Protein AF-A0A840VGY9-F1 (afdb_monomer_lite)

Secondary structure (DSSP, 8-state):
---S-PEEPSS-TT-EE-SS-EE--HHHHHHHHHHHHHHHHH-SS-STTS---EEESS-BGGGTEEEEHHHHHHHHHHSPPPHHHHHHHHHHHH-EEETTEEE------HHHH-TTHHHHHHS-TT---HHHHHHHHS-GGGTT-HHHHSTT--SS-SS--HHHHHHHT--TTS---S-SEEEEEETTEEEEEEEEES-GGGGTEEEEEEEESSSS--EEE--EEEEEEE-SSEEEEEEEEE--SS--EEEEEEEEPP-

pLDDT: mean 92.86, std 7.39, range [48.03, 98.5]

Structure (mmCIF, N/CA/C/O backbone):
data_AF-A0A840VGY9-F1
#
_entry.id   AF-A0A840VGY9-F1
#
loop_
_atom_site.group_PDB
_atom_site.id
_atom_site.type_symbol
_atom_site.label_atom_id
_atom_site.label_alt_id
_atom_site.label_comp_id
_atom_site.label_asym_id
_atom_site.label_entity_id
_atom_site.label_seq_id
_atom_site.pdbx_PDB_ins_code
_atom_site.Cartn_x
_atom_site.Cartn_y
_atom_site.Cartn_z
_atom_site.occupancy
_atom_site.B_iso_or_equiv
_atom_site.auth_seq_id
_atom_site.auth_comp_id
_atom_site.auth_asym_id
_atom_site.auth_atom_id
_atom_site.pdbx_PDB_model_num
ATOM 1 N N . MET A 1 1 ? 12.702 16.301 -4.619 1.00 57.38 1 MET A N 1
ATOM 2 C CA . MET A 1 1 ? 11.451 16.711 -5.293 1.00 57.38 1 MET A CA 1
ATOM 3 C C . MET A 1 1 ? 10.955 17.975 -4.634 1.00 57.38 1 MET A C 1
ATOM 5 O O . MET A 1 1 ? 11.256 18.174 -3.461 1.00 57.38 1 MET A O 1
ATOM 9 N N . SER A 1 2 ? 10.328 18.850 -5.414 1.00 48.03 2 SER A N 1
ATOM 10 C CA . SER A 1 2 ? 10.518 20.289 -5.271 1.00 48.03 2 SER A CA 1
ATOM 11 C C . SER A 1 2 ? 10.226 20.849 -3.877 1.00 48.03 2 SER A C 1
ATOM 13 O O . SER A 1 2 ? 9.107 20.795 -3.368 1.00 48.03 2 SER A O 1
ATOM 15 N N . SER A 1 3 ? 11.253 21.452 -3.282 1.00 48.53 3 SER A N 1
ATOM 16 C CA . SER A 1 3 ? 11.124 22.226 -2.052 1.00 48.53 3 SER A CA 1
ATOM 17 C C . SER A 1 3 ? 10.726 23.666 -2.397 1.00 48.53 3 SER A C 1
ATOM 19 O O . SER A 1 3 ? 11.556 24.464 -2.806 1.00 48.53 3 SER A O 1
ATOM 21 N N . GLY A 1 4 ? 9.434 23.996 -2.289 1.00 52.12 4 GLY A N 1
ATOM 22 C CA . GLY A 1 4 ? 8.884 25.363 -2.178 1.00 52.12 4 GLY A CA 1
ATOM 23 C C . GLY A 1 4 ? 9.180 26.403 -3.278 1.00 52.12 4 GLY A C 1
ATOM 24 O O . GLY A 1 4 ? 8.634 27.499 -3.206 1.00 52.12 4 GLY A O 1
ATOM 25 N N . ASN A 1 5 ? 10.013 26.101 -4.276 1.00 63.09 5 ASN A N 1
ATOM 26 C CA . ASN A 1 5 ? 10.518 27.051 -5.271 1.00 63.09 5 ASN A CA 1
ATOM 27 C C . ASN A 1 5 ? 10.623 26.405 -6.670 1.00 63.09 5 ASN A C 1
ATOM 29 O O . ASN A 1 5 ? 11.565 26.655 -7.424 1.00 63.09 5 ASN A O 1
ATOM 33 N N . ALA A 1 6 ? 9.664 25.533 -6.995 1.00 76.25 6 ALA A N 1
ATOM 34 C CA . ALA A 1 6 ? 9.577 24.853 -8.283 1.00 76.25 6 ALA A CA 1
ATOM 35 C C . ALA A 1 6 ? 9.346 25.851 -9.424 1.00 76.25 6 ALA A C 1
ATOM 37 O O . ALA A 1 6 ? 8.470 26.715 -9.362 1.00 76.25 6 ALA A O 1
ATOM 38 N N . THR A 1 7 ? 10.093 25.685 -10.508 1.00 84.62 7 THR A N 1
ATOM 39 C CA . THR A 1 7 ? 9.833 26.351 -11.785 1.00 84.62 7 THR A CA 1
ATOM 40 C C . THR A 1 7 ? 8.993 25.436 -12.667 1.00 84.62 7 THR A C 1
ATOM 42 O O . THR A 1 7 ? 9.361 24.289 -12.910 1.00 84.62 7 THR A O 1
ATOM 45 N N . HIS A 1 8 ? 7.853 25.937 -13.139 1.00 85.94 8 HIS A N 1
ATOM 46 C CA . HIS A 1 8 ? 6.985 25.206 -14.060 1.00 85.94 8 HIS A CA 1
ATOM 47 C C . HIS A 1 8 ? 7.430 25.418 -15.505 1.00 85.94 8 HIS A C 1
ATOM 49 O O . HIS A 1 8 ? 7.814 26.523 -15.903 1.00 85.94 8 HIS A O 1
ATOM 55 N N . ASN A 1 9 ? 7.363 24.361 -16.311 1.00 84.00 9 ASN A N 1
ATOM 56 C CA . ASN A 1 9 ? 7.741 24.447 -17.715 1.00 84.00 9 ASN A CA 1
ATOM 57 C C . ASN A 1 9 ? 6.686 25.229 -18.527 1.00 84.00 9 ASN A C 1
ATOM 59 O O . ASN A 1 9 ? 5.493 24.967 -18.430 1.00 84.00 9 ASN A O 1
ATOM 63 N N . SER A 1 10 ? 7.108 26.170 -19.375 1.00 84.00 10 SER A N 1
ATOM 64 C CA . SER A 1 10 ? 6.188 27.058 -20.106 1.00 84.00 10 SER A CA 1
ATOM 65 C C . SER A 1 10 ? 5.335 26.371 -21.180 1.00 84.00 10 SER A C 1
ATOM 67 O O . SER A 1 10 ? 4.269 26.883 -21.514 1.00 84.00 10 SER A O 1
ATOM 69 N N . ILE A 1 11 ? 5.783 25.235 -21.724 1.00 84.69 11 ILE A N 1
ATOM 70 C CA . ILE A 1 11 ? 5.049 24.442 -22.728 1.00 84.69 11 ILE A CA 1
ATOM 71 C C . ILE A 1 11 ? 4.394 23.191 -22.132 1.00 84.69 11 ILE A C 1
ATOM 73 O O . ILE A 1 11 ? 3.556 22.574 -22.783 1.00 84.69 11 ILE A O 1
ATOM 77 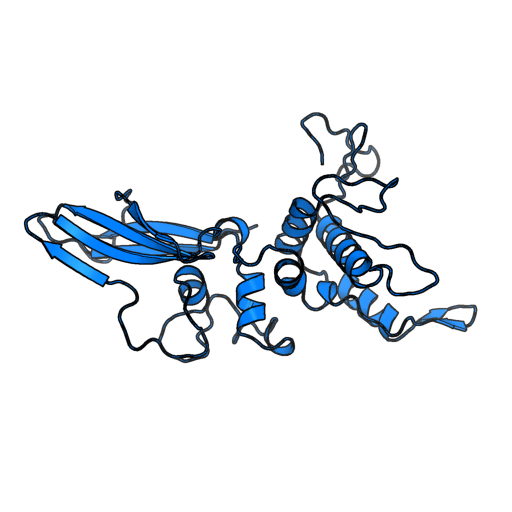N N . SER A 1 12 ? 4.757 22.827 -20.900 1.00 82.69 12 SER A N 1
ATOM 78 C CA . SER A 1 12 ? 4.151 21.734 -20.138 1.00 82.69 12 SER A CA 1
ATOM 79 C C . SER A 1 12 ? 4.049 22.114 -18.656 1.00 82.69 12 SER A C 1
ATOM 81 O O . SER A 1 12 ? 4.827 21.600 -17.850 1.00 82.69 12 SER A O 1
ATOM 83 N N . PRO A 1 13 ? 3.115 23.012 -18.285 1.00 86.50 13 PRO A N 1
ATOM 84 C CA . PRO A 1 13 ? 3.045 23.599 -16.942 1.00 86.50 13 PRO A CA 1
ATOM 85 C C . PRO A 1 13 ? 2.844 22.587 -15.811 1.00 86.50 13 PRO A C 1
ATOM 87 O O . PRO A 1 13 ? 3.202 22.870 -14.675 1.00 86.50 13 PRO A O 1
ATOM 90 N N . GLU A 1 14 ? 2.327 21.401 -16.125 1.00 86.62 14 GLU A N 1
ATOM 91 C CA . GLU A 1 14 ? 2.154 20.298 -15.173 1.00 86.62 14 GLU A CA 1
ATOM 92 C C . GLU A 1 14 ? 3.483 19.650 -14.743 1.00 86.62 14 GLU A C 1
ATOM 94 O O . GLU A 1 14 ? 3.526 18.951 -13.737 1.00 86.62 14 GLU A O 1
ATOM 99 N N . ASN A 1 15 ? 4.575 19.890 -15.479 1.00 89.38 15 ASN A N 1
ATOM 100 C CA . ASN A 1 15 ? 5.920 19.482 -15.079 1.00 89.38 15 ASN A CA 1
ATOM 101 C C . ASN A 1 15 ? 6.595 20.612 -14.300 1.00 89.38 15 ASN A C 1
ATOM 103 O O . ASN A 1 15 ? 6.516 21.784 -14.696 1.00 89.38 15 ASN A O 1
ATOM 107 N N . SER A 1 16 ? 7.347 20.254 -13.264 1.00 89.00 16 SER A N 1
ATOM 108 C CA . SER A 1 16 ? 8.119 21.207 -12.473 1.00 89.00 16 SER A CA 1
ATOM 109 C C . SER A 1 16 ? 9.567 20.756 -12.283 1.00 89.00 16 SER A C 1
ATOM 111 O O . SER A 1 16 ? 9.913 19.583 -12.417 1.00 89.00 16 SER A O 1
ATOM 113 N N . SER A 1 17 ? 10.451 21.713 -12.024 1.00 89.81 17 SER A N 1
ATOM 114 C CA . SER A 1 17 ? 11.856 21.456 -11.705 1.00 89.81 17 SER A CA 1
ATOM 115 C C . SER A 1 17 ? 12.432 22.535 -10.803 1.00 89.81 17 SER A C 1
ATOM 117 O O . SER A 1 17 ? 11.997 23.687 -10.851 1.00 89.81 17 SER A O 1
ATOM 119 N N . ASP A 1 18 ? 13.455 22.191 -10.039 1.00 87.25 18 ASP A N 1
ATOM 120 C CA . ASP A 1 18 ? 14.342 23.134 -9.356 1.00 87.25 18 ASP A CA 1
ATOM 121 C C . ASP A 1 18 ? 15.806 22.879 -9.769 1.00 87.25 18 ASP A C 1
ATOM 123 O O . ASP A 1 18 ? 16.064 22.358 -10.855 1.00 87.25 18 ASP A O 1
ATOM 127 N N . SER A 1 19 ? 16.780 23.338 -8.977 1.00 87.00 19 SER A N 1
ATOM 128 C CA . SER A 1 19 ? 18.203 23.309 -9.352 1.00 87.00 19 SER A CA 1
ATOM 129 C C . SER A 1 19 ? 18.788 21.908 -9.526 1.00 87.00 19 SER A C 1
ATOM 131 O O . SER A 1 19 ? 19.812 21.761 -10.194 1.00 87.00 19 SER A O 1
ATOM 133 N N . ASP A 1 20 ? 18.180 20.905 -8.905 1.00 83.75 20 ASP A N 1
ATOM 134 C CA . ASP A 1 20 ? 18.710 19.547 -8.805 1.00 83.75 20 ASP A CA 1
ATOM 135 C C . ASP A 1 20 ? 17.622 18.461 -8.848 1.00 83.75 20 ASP A C 1
ATOM 137 O O . ASP A 1 20 ? 17.942 17.273 -8.778 1.00 83.75 20 ASP A O 1
ATOM 141 N N . SER A 1 21 ? 16.348 18.823 -9.028 1.00 84.75 21 SER A N 1
ATOM 142 C CA . SER A 1 21 ? 15.258 17.862 -9.178 1.00 84.75 21 SER A CA 1
ATOM 143 C C . SER A 1 21 ? 14.256 18.226 -10.275 1.00 84.75 21 SER A C 1
ATOM 145 O O . SER A 1 21 ? 14.108 19.376 -10.692 1.00 84.75 21 SER A O 1
ATOM 147 N N . TRP A 1 22 ? 13.565 17.198 -10.764 1.00 87.00 22 TRP A N 1
ATOM 148 C CA . TRP A 1 22 ? 12.491 17.297 -11.746 1.00 87.00 22 TRP A CA 1
ATOM 149 C C . TRP A 1 22 ? 11.313 16.432 -11.301 1.00 87.00 22 TRP A C 1
ATOM 151 O O . TRP A 1 22 ? 11.508 15.340 -10.762 1.00 87.00 22 TRP A O 1
ATOM 161 N N . GLU A 1 23 ? 10.102 16.918 -11.542 1.00 90.75 23 GLU A N 1
ATOM 162 C CA . GLU A 1 23 ? 8.846 16.255 -11.226 1.00 90.75 23 GLU A CA 1
ATOM 163 C C . GLU A 1 23 ? 7.927 16.260 -12.467 1.00 90.75 23 GLU A C 1
ATOM 165 O O . GLU A 1 23 ? 7.658 17.325 -13.037 1.00 90.75 23 GLU A O 1
ATOM 170 N N . PRO A 1 24 ? 7.450 15.081 -12.910 1.00 92.25 24 PRO A N 1
ATOM 171 C CA . PRO A 1 24 ? 6.506 14.960 -14.007 1.00 92.25 24 PRO A CA 1
ATOM 172 C C . PRO A 1 24 ? 5.101 15.428 -13.621 1.00 92.25 24 PRO A C 1
ATOM 174 O O . PRO A 1 24 ? 4.711 15.429 -12.450 1.00 92.25 24 PRO A O 1
ATOM 177 N N . ALA A 1 25 ? 4.300 15.680 -14.653 1.00 90.75 25 ALA A N 1
ATOM 178 C CA . ALA A 1 25 ? 2.855 15.795 -14.581 1.00 90.75 25 ALA A CA 1
ATOM 179 C C . ALA A 1 25 ? 2.232 14.581 -13.880 1.00 90.75 25 ALA A C 1
ATOM 181 O O . ALA A 1 25 ? 2.722 13.455 -13.997 1.00 90.75 25 ALA A O 1
ATOM 182 N N . GLY A 1 26 ? 1.099 14.800 -13.204 1.00 88.75 26 GLY A N 1
ATOM 183 C CA . GLY A 1 26 ? 0.408 13.762 -12.430 1.00 88.75 26 GLY A CA 1
ATOM 184 C C . GLY A 1 26 ? 0.214 12.450 -13.196 1.00 88.75 26 GLY A C 1
ATOM 185 O O . GLY A 1 26 ? 0.588 11.387 -12.714 1.00 88.75 26 GLY A O 1
ATOM 186 N N . GLN A 1 27 ? -0.269 12.530 -14.437 1.00 86.31 27 GLN A N 1
ATOM 187 C CA . GLN A 1 27 ? -0.522 11.365 -15.297 1.00 86.31 27 GLN A CA 1
ATOM 188 C C . GLN A 1 27 ? 0.719 10.497 -15.590 1.00 86.31 27 GLN A C 1
ATOM 190 O O . GLN A 1 27 ? 0.576 9.319 -15.908 1.00 86.31 27 GLN A O 1
ATOM 195 N N . ASP A 1 28 ? 1.925 11.061 -15.481 1.00 93.44 28 ASP A N 1
ATOM 196 C CA . ASP A 1 28 ? 3.185 10.390 -15.811 1.00 93.44 28 ASP A CA 1
ATOM 197 C C . ASP A 1 28 ? 3.915 9.867 -14.559 1.00 93.44 28 ASP A C 1
ATOM 199 O O . ASP A 1 28 ? 4.798 9.013 -14.671 1.00 93.44 28 ASP A O 1
ATOM 203 N N . LYS A 1 29 ? 3.525 10.315 -13.355 1.00 95.81 29 LYS A N 1
ATOM 204 C CA . LYS A 1 29 ? 4.149 9.936 -12.073 1.00 95.81 29 LYS A CA 1
ATOM 205 C C . LYS A 1 29 ? 4.177 8.424 -11.852 1.00 95.81 29 LYS A C 1
ATOM 207 O O . LYS A 1 29 ? 5.238 7.860 -11.587 1.00 95.81 29 LYS A O 1
ATOM 212 N N . GLY A 1 30 ? 3.034 7.756 -12.019 1.00 96.88 30 GLY A N 1
ATOM 213 C CA . GLY A 1 30 ? 2.939 6.299 -11.871 1.00 96.88 30 GLY A CA 1
ATOM 214 C C . GLY A 1 30 ? 3.794 5.544 -12.893 1.00 96.88 30 GLY A C 1
ATOM 215 O O . GLY A 1 30 ? 4.483 4.586 -12.544 1.00 96.88 30 GLY A O 1
ATOM 216 N N . ILE A 1 31 ? 3.816 6.024 -14.142 1.00 97.25 31 ILE A N 1
ATOM 217 C CA . ILE A 1 31 ? 4.594 5.422 -15.233 1.00 97.25 31 ILE A CA 1
ATOM 218 C C . ILE A 1 31 ? 6.096 5.506 -14.930 1.00 97.25 31 ILE A C 1
ATOM 220 O O . ILE A 1 31 ? 6.824 4.527 -15.108 1.00 97.25 31 ILE A O 1
ATOM 224 N N . VAL A 1 32 ? 6.564 6.666 -14.458 1.00 96.94 32 VAL A N 1
ATOM 225 C CA . VAL A 1 32 ? 7.964 6.873 -14.058 1.00 96.94 32 VAL A CA 1
ATOM 226 C C . VAL A 1 32 ? 8.322 5.988 -12.866 1.00 96.94 32 VAL A C 1
ATOM 228 O O . VAL A 1 32 ? 9.346 5.308 -12.913 1.00 96.94 32 VAL A O 1
ATOM 231 N N . ALA A 1 33 ? 7.466 5.928 -11.841 1.00 98.12 33 ALA A N 1
ATOM 232 C CA . ALA A 1 33 ? 7.687 5.088 -10.665 1.00 98.12 33 ALA A CA 1
ATOM 233 C C . ALA A 1 33 ? 7.894 3.614 -11.033 1.00 98.12 33 ALA A C 1
ATOM 235 O O . ALA A 1 33 ? 8.927 3.027 -10.708 1.00 98.12 33 ALA A O 1
ATOM 236 N N . ARG A 1 34 ? 6.965 3.034 -11.799 1.00 98.44 34 ARG A N 1
ATOM 237 C CA . ARG A 1 34 ? 7.037 1.626 -12.217 1.00 98.44 34 ARG A CA 1
ATOM 238 C C . ARG A 1 34 ? 8.206 1.335 -13.145 1.00 98.44 34 ARG A C 1
ATOM 240 O O . ARG A 1 34 ? 8.768 0.240 -13.087 1.00 98.44 34 ARG A O 1
ATOM 247 N N . ALA A 1 35 ? 8.598 2.289 -13.988 1.00 97.50 35 ALA A N 1
ATOM 248 C CA . ALA A 1 35 ? 9.813 2.161 -14.783 1.00 97.50 35 ALA A CA 1
ATOM 249 C C . ALA A 1 35 ? 11.058 2.096 -13.882 1.00 97.50 35 ALA A C 1
ATOM 251 O O . ALA A 1 35 ? 11.873 1.194 -14.054 1.00 97.50 35 ALA A O 1
ATOM 252 N N . CYS A 1 36 ? 11.181 2.986 -12.892 1.00 97.75 36 CYS A N 1
ATOM 253 C CA . CYS A 1 36 ? 12.295 2.983 -11.941 1.00 97.75 36 CYS A CA 1
ATOM 254 C C . CYS A 1 36 ? 12.362 1.691 -11.113 1.00 97.75 36 CYS A C 1
ATOM 256 O O . CYS A 1 36 ? 13.442 1.112 -11.009 1.00 97.75 36 CYS A O 1
ATOM 258 N N . PHE A 1 37 ? 11.230 1.194 -10.599 1.00 98.50 37 PHE A N 1
ATOM 259 C CA . PHE A 1 37 ? 11.181 -0.086 -9.877 1.00 98.50 37 PHE A CA 1
ATOM 260 C C . PHE A 1 37 ? 11.671 -1.252 -10.729 1.00 98.50 37 PHE A C 1
ATOM 262 O O . PHE A 1 37 ? 12.491 -2.053 -10.284 1.00 98.50 37 PHE A O 1
ATOM 269 N N . TYR A 1 38 ? 11.216 -1.324 -11.981 1.00 98.00 38 TYR A N 1
ATOM 270 C CA . TYR A 1 38 ? 11.667 -2.360 -12.900 1.00 98.00 38 TYR A CA 1
ATOM 271 C C . TYR A 1 38 ? 13.161 -2.274 -13.185 1.00 98.00 38 TYR A C 1
ATOM 273 O O . TYR A 1 38 ? 13.830 -3.302 -13.178 1.00 98.00 38 TYR A O 1
ATOM 281 N N . MET A 1 39 ? 13.689 -1.070 -13.415 1.00 97.19 39 MET A N 1
ATOM 282 C CA . MET A 1 39 ? 15.119 -0.896 -13.661 1.00 97.19 39 MET A CA 1
ATOM 283 C C . MET A 1 39 ? 15.947 -1.353 -12.457 1.00 97.19 39 MET A C 1
ATOM 285 O O . MET A 1 39 ? 16.937 -2.045 -12.657 1.00 97.19 39 MET A O 1
ATOM 289 N N . ALA A 1 40 ? 15.515 -1.030 -11.236 1.00 97.00 40 ALA A N 1
ATOM 290 C CA . ALA A 1 40 ? 16.221 -1.432 -10.025 1.00 97.00 40 ALA A CA 1
ATOM 291 C C . ALA A 1 40 ? 16.213 -2.954 -9.797 1.00 97.00 40 ALA A C 1
ATOM 293 O O . ALA A 1 40 ? 17.232 -3.526 -9.437 1.00 97.00 40 ALA A O 1
ATOM 294 N N . VAL A 1 41 ? 15.093 -3.636 -10.064 1.00 95.88 41 VAL A N 1
ATOM 295 C CA . VAL A 1 41 ? 15.026 -5.104 -9.922 1.00 95.88 41 VAL A CA 1
ATOM 296 C C . VAL A 1 41 ? 15.711 -5.832 -11.078 1.00 95.88 41 VAL A C 1
ATOM 298 O O . VAL A 1 41 ? 16.323 -6.877 -10.879 1.00 95.88 41 VAL A O 1
ATOM 301 N N . ARG A 1 42 ? 15.596 -5.327 -12.312 1.00 95.06 42 ARG A N 1
ATOM 302 C CA . ARG A 1 42 ? 16.170 -5.995 -13.487 1.00 95.06 42 ARG A CA 1
ATOM 303 C C . ARG A 1 42 ? 17.686 -5.844 -13.543 1.00 95.06 42 ARG A C 1
ATOM 305 O O . ARG A 1 42 ? 18.339 -6.748 -14.056 1.00 95.06 42 ARG A O 1
ATOM 312 N N . TYR A 1 43 ? 18.223 -4.712 -13.103 1.00 95.00 43 TYR A N 1
ATOM 313 C CA . TYR A 1 43 ? 19.639 -4.374 -13.221 1.00 95.00 43 TYR A CA 1
ATOM 314 C C . TYR A 1 43 ? 20.281 -4.262 -11.837 1.00 95.00 43 TYR A C 1
ATOM 316 O O . TYR A 1 43 ? 20.731 -3.196 -11.442 1.00 95.00 43 TYR A O 1
ATOM 324 N N . ASP A 1 44 ? 20.348 -5.387 -11.131 1.00 92.81 44 ASP A N 1
ATOM 325 C CA . ASP A 1 44 ? 20.921 -5.544 -9.783 1.00 92.81 44 ASP A CA 1
ATOM 326 C C . ASP A 1 44 ? 22.447 -5.796 -9.783 1.00 92.81 44 ASP A C 1
ATOM 328 O O . ASP A 1 44 ? 23.039 -6.216 -8.789 1.00 92.81 44 ASP A O 1
ATOM 332 N N . GLY A 1 45 ? 23.093 -5.628 -10.942 1.00 92.50 45 GLY A N 1
ATOM 333 C CA . GLY A 1 45 ? 24.520 -5.890 -11.132 1.00 92.50 45 GLY A CA 1
ATOM 334 C C . GLY A 1 45 ? 24.903 -7.363 -11.315 1.00 92.50 45 GLY A C 1
ATOM 335 O O . GLY A 1 45 ? 26.092 -7.653 -11.462 1.00 92.50 45 GLY A O 1
ATOM 336 N N . SER A 1 46 ? 23.946 -8.298 -11.352 1.00 93.19 46 SER A N 1
ATOM 337 C CA . SER A 1 46 ? 24.238 -9.721 -11.593 1.00 93.19 46 SER A CA 1
ATOM 338 C C . SER A 1 46 ? 24.610 -10.036 -13.053 1.00 93.19 46 SER A C 1
ATOM 340 O O . SER A 1 46 ? 25.364 -10.977 -13.318 1.00 93.19 46 SER A O 1
ATOM 342 N N . ASP A 1 47 ? 24.148 -9.223 -14.009 1.00 93.19 47 ASP A N 1
ATOM 343 C CA . ASP A 1 47 ? 24.449 -9.373 -15.435 1.00 93.19 47 ASP A CA 1
ATOM 344 C C . ASP A 1 47 ? 25.764 -8.668 -15.818 1.00 93.19 47 ASP A C 1
ATOM 346 O O . ASP A 1 47 ? 25.906 -7.452 -15.676 1.00 93.19 47 ASP A O 1
ATOM 350 N N . ALA A 1 48 ? 26.695 -9.414 -16.427 1.00 88.25 48 ALA A N 1
ATOM 351 C CA . ALA A 1 48 ? 28.084 -9.004 -16.695 1.00 88.25 48 ALA A CA 1
ATOM 352 C C . ALA A 1 48 ? 28.288 -7.724 -17.541 1.00 88.25 48 ALA A C 1
ATOM 354 O O . ALA A 1 48 ? 29.396 -7.196 -17.581 1.00 88.25 48 ALA A O 1
ATOM 355 N N . ASN A 1 49 ? 27.253 -7.235 -18.230 1.00 87.44 49 ASN A N 1
ATOM 356 C CA . ASN A 1 49 ? 27.309 -6.032 -19.076 1.00 87.44 49 ASN A CA 1
ATOM 357 C C . ASN A 1 49 ? 26.339 -4.942 -18.611 1.00 87.44 49 ASN A C 1
ATOM 359 O O . ASN A 1 49 ? 25.917 -4.099 -19.405 1.00 87.44 49 ASN A O 1
ATOM 363 N N . THR A 1 50 ? 25.937 -4.991 -17.347 1.00 89.75 50 THR A N 1
ATOM 364 C CA . THR A 1 50 ? 24.988 -4.045 -16.775 1.00 89.75 50 THR A CA 1
ATOM 365 C C . THR A 1 50 ? 25.570 -3.389 -15.538 1.00 89.75 50 THR A C 1
ATOM 367 O O . THR A 1 50 ? 26.493 -3.905 -14.911 1.00 89.75 50 THR A O 1
ATOM 370 N N . THR A 1 51 ? 25.047 -2.212 -15.227 1.00 91.88 51 THR A N 1
ATOM 371 C CA . THR A 1 51 ? 25.381 -1.489 -14.007 1.00 91.88 51 THR A CA 1
ATOM 372 C C . THR A 1 51 ? 24.336 -1.819 -12.957 1.00 91.88 51 THR A C 1
ATOM 374 O O . THR A 1 51 ? 23.159 -1.894 -13.297 1.00 91.88 51 THR A O 1
ATOM 377 N N . ASP A 1 52 ? 24.765 -1.974 -11.708 1.00 94.88 52 ASP A N 1
ATOM 378 C CA . ASP A 1 52 ? 23.856 -2.049 -10.567 1.00 94.88 52 ASP A CA 1
ATOM 379 C C . ASP A 1 52 ? 23.133 -0.706 -10.394 1.00 94.88 52 ASP A C 1
ATOM 381 O O . ASP A 1 52 ? 23.766 0.331 -10.158 1.00 94.88 52 ASP A O 1
ATOM 385 N N . LEU A 1 53 ? 21.821 -0.726 -10.601 1.00 96.62 53 LEU A N 1
ATOM 386 C CA . LEU A 1 53 ? 20.931 0.412 -10.478 1.00 96.62 53 LEU A CA 1
ATOM 387 C C . LEU A 1 53 ? 20.077 0.228 -9.228 1.00 96.62 53 LEU A C 1
ATOM 389 O O . LEU A 1 53 ? 19.347 -0.748 -9.104 1.00 96.62 53 LEU A O 1
ATOM 393 N N . THR A 1 54 ? 20.090 1.208 -8.332 1.00 96.50 54 THR A N 1
ATOM 394 C CA . THR A 1 54 ? 19.355 1.124 -7.061 1.00 96.50 54 THR A CA 1
ATOM 395 C C . THR A 1 54 ? 18.430 2.321 -6.868 1.00 96.50 54 THR A C 1
ATOM 397 O O . THR A 1 54 ? 18.545 3.327 -7.569 1.00 96.50 54 THR A O 1
ATOM 400 N N . LEU A 1 55 ? 17.477 2.213 -5.943 1.00 96.62 55 LEU A N 1
ATOM 401 C CA . LEU A 1 55 ? 16.626 3.320 -5.492 1.00 96.62 55 LEU A CA 1
ATOM 402 C C . LEU A 1 55 ? 17.003 3.650 -4.047 1.00 96.62 55 LEU A C 1
ATOM 404 O O . LEU A 1 55 ? 17.318 2.749 -3.275 1.00 96.62 55 LEU A O 1
ATOM 408 N N . ASP A 1 56 ? 16.977 4.928 -3.688 1.00 94.25 56 ASP A N 1
ATOM 409 C CA . ASP A 1 56 ? 17.371 5.423 -2.364 1.00 94.25 56 ASP A CA 1
ATOM 410 C C . ASP A 1 56 ? 16.605 6.724 -2.081 1.00 94.25 56 ASP A C 1
ATOM 412 O O . ASP A 1 56 ? 15.951 7.267 -2.968 1.00 94.25 56 ASP A O 1
ATOM 416 N N . GLU A 1 57 ? 16.684 7.259 -0.872 1.00 94.25 57 GLU A N 1
ATOM 417 C CA . GLU A 1 57 ? 16.163 8.586 -0.547 1.00 94.25 57 GLU A CA 1
ATOM 418 C C . GLU A 1 57 ? 17.056 9.711 -1.100 1.00 94.25 57 GLU A C 1
ATOM 420 O O . GLU A 1 57 ? 16.587 10.829 -1.324 1.00 94.25 57 GLU A O 1
ATOM 425 N N . ILE A 1 58 ? 18.337 9.420 -1.369 1.00 92.69 58 ILE A N 1
ATOM 426 C CA . ILE A 1 58 ? 19.305 10.383 -1.918 1.00 92.69 58 ILE A CA 1
ATOM 427 C C . ILE A 1 58 ? 19.795 9.923 -3.306 1.00 92.69 58 ILE A C 1
ATOM 429 O O . ILE A 1 58 ? 20.847 9.266 -3.412 1.00 92.69 58 ILE A O 1
ATOM 433 N N . PRO A 1 59 ? 19.082 10.280 -4.395 1.00 90.94 59 PRO A N 1
ATOM 434 C CA . PRO A 1 59 ? 19.477 9.915 -5.752 1.00 90.94 59 PRO A CA 1
ATOM 435 C C . PRO A 1 59 ? 20.830 10.515 -6.135 1.00 90.94 59 PRO A C 1
ATOM 437 O O . PRO A 1 59 ? 21.202 11.613 -5.722 1.00 90.94 59 PRO A O 1
ATOM 440 N N . SER A 1 60 ? 21.586 9.782 -6.949 1.00 92.06 60 SER A N 1
ATOM 441 C CA . SER A 1 60 ? 22.904 10.196 -7.423 1.00 92.06 60 SER A CA 1
ATOM 442 C C . SER A 1 60 ? 23.260 9.436 -8.688 1.00 92.06 60 SER A C 1
ATOM 444 O O . SER A 1 60 ? 23.481 8.224 -8.654 1.00 92.06 60 SER A O 1
ATOM 446 N N . SER A 1 61 ? 23.409 10.159 -9.796 1.00 88.38 61 SER A N 1
ATOM 447 C CA . SER A 1 61 ? 23.901 9.581 -11.050 1.00 88.38 61 SER A CA 1
ATOM 448 C C . SER A 1 61 ? 25.329 9.045 -10.920 1.00 88.38 61 SER A C 1
ATOM 450 O O . SER A 1 61 ? 25.656 8.036 -11.532 1.00 88.38 61 SER A O 1
ATOM 452 N N . ALA A 1 62 ? 26.165 9.657 -10.074 1.00 92.00 62 ALA A N 1
ATOM 453 C CA . ALA A 1 62 ? 27.529 9.195 -9.813 1.00 92.00 62 ALA A CA 1
ATOM 454 C C . ALA A 1 62 ? 27.584 7.869 -9.033 1.00 92.00 62 ALA A C 1
ATOM 456 O O . ALA A 1 62 ? 28.619 7.208 -9.019 1.00 92.00 62 ALA A O 1
ATOM 457 N N . SER A 1 63 ? 26.490 7.493 -8.368 1.00 93.06 63 SER A N 1
ATOM 458 C CA . SER A 1 63 ? 26.374 6.251 -7.597 1.00 93.06 63 SER A CA 1
ATOM 459 C C . SER A 1 63 ? 25.286 5.321 -8.135 1.00 93.06 63 SER A C 1
ATOM 461 O O . SER A 1 63 ? 24.906 4.395 -7.431 1.00 93.06 63 SER A O 1
ATOM 463 N N . ASN A 1 64 ? 24.772 5.578 -9.344 1.00 94.25 64 ASN A N 1
ATOM 464 C CA . ASN A 1 64 ? 23.708 4.800 -9.989 1.00 94.25 64 ASN A CA 1
ATOM 465 C C . ASN A 1 64 ? 22.412 4.658 -9.161 1.00 94.25 64 ASN A C 1
ATOM 467 O O . ASN A 1 64 ? 21.654 3.709 -9.347 1.00 94.25 64 ASN A O 1
ATOM 471 N N . ARG A 1 65 ? 22.139 5.620 -8.270 1.00 94.31 65 ARG A N 1
ATOM 472 C CA . ARG A 1 65 ? 20.908 5.670 -7.470 1.00 94.31 65 ARG A CA 1
ATOM 473 C C . ARG A 1 65 ? 19.865 6.512 -8.188 1.00 94.31 65 ARG A C 1
ATOM 475 O O . ARG A 1 65 ? 20.072 7.713 -8.392 1.00 94.31 65 ARG A O 1
ATOM 482 N N . MET A 1 66 ? 18.774 5.885 -8.598 1.00 91.94 66 MET A N 1
ATOM 483 C CA . MET A 1 66 ? 17.743 6.465 -9.449 1.00 91.94 66 MET A CA 1
ATOM 484 C C . MET A 1 66 ? 16.542 6.909 -8.613 1.00 91.94 66 MET A C 1
ATOM 486 O O . MET A 1 66 ? 15.895 6.095 -7.976 1.00 91.94 66 MET A O 1
ATOM 490 N N . GLY A 1 67 ? 16.189 8.192 -8.663 1.00 91.50 67 GLY A N 1
ATOM 491 C CA . GLY A 1 67 ? 14.983 8.705 -7.999 1.00 91.50 67 GLY A CA 1
ATOM 492 C C . GLY A 1 67 ? 14.980 8.596 -6.465 1.00 91.50 67 GLY A C 1
ATOM 493 O O . GLY A 1 67 ? 15.923 8.103 -5.857 1.00 91.50 67 GLY A O 1
ATOM 494 N N . VAL A 1 68 ? 13.914 9.125 -5.857 1.00 95.75 68 VAL A N 1
ATOM 495 C CA . VAL A 1 68 ? 13.681 9.098 -4.402 1.00 95.75 68 VAL A CA 1
ATOM 496 C C . VAL A 1 68 ? 12.685 7.980 -4.099 1.00 95.75 68 VAL A C 1
ATOM 498 O O . VAL A 1 68 ? 11.531 8.087 -4.520 1.00 95.75 68 VAL A O 1
ATOM 501 N N . LEU A 1 69 ? 13.111 6.920 -3.407 1.00 96.94 69 LEU A N 1
ATOM 502 C CA . LEU A 1 69 ? 12.318 5.698 -3.229 1.00 96.94 69 LEU A CA 1
ATOM 503 C C . LEU A 1 69 ? 10.938 5.969 -2.611 1.00 96.94 69 LEU A C 1
ATOM 505 O O . LEU A 1 69 ? 9.924 5.600 -3.209 1.00 96.94 69 LEU A O 1
ATOM 509 N N . SER A 1 70 ? 10.882 6.663 -1.472 1.00 95.75 70 SER A N 1
ATOM 510 C CA . SER A 1 70 ? 9.628 7.019 -0.795 1.00 95.75 70 SER A CA 1
ATOM 511 C C . SER A 1 70 ? 8.628 7.739 -1.709 1.00 95.75 70 SER A C 1
ATOM 513 O O . SER A 1 70 ? 7.423 7.472 -1.666 1.00 95.75 70 SER A O 1
ATOM 515 N N . VAL A 1 71 ? 9.116 8.609 -2.596 1.00 95.69 71 VAL A N 1
ATOM 516 C CA . VAL A 1 71 ? 8.260 9.350 -3.524 1.00 95.69 71 VAL A CA 1
ATOM 517 C C . VAL A 1 71 ? 7.791 8.478 -4.684 1.00 95.69 71 VAL A C 1
ATOM 519 O O . VAL A 1 71 ? 6.627 8.562 -5.067 1.00 95.69 71 VAL A O 1
ATOM 522 N N . LEU A 1 72 ? 8.650 7.610 -5.225 1.00 97.88 72 LEU A N 1
ATOM 523 C CA . LEU A 1 72 ? 8.241 6.659 -6.264 1.00 97.88 72 LEU A CA 1
ATOM 524 C C . LEU A 1 72 ? 7.168 5.699 -5.726 1.00 97.88 72 LEU A C 1
ATOM 526 O O . LEU A 1 72 ? 6.192 5.421 -6.422 1.00 97.88 72 LEU A O 1
ATOM 530 N N . LEU A 1 73 ? 7.303 5.240 -4.476 1.00 97.62 73 LEU A N 1
ATOM 531 C CA . LEU A 1 73 ? 6.293 4.412 -3.810 1.00 97.62 73 LEU A CA 1
ATOM 532 C C . LEU A 1 73 ? 4.972 5.173 -3.661 1.00 97.62 73 LEU A C 1
ATOM 534 O O . LEU A 1 73 ? 3.918 4.664 -4.043 1.00 97.62 73 LEU A O 1
ATOM 538 N N . ASN A 1 74 ? 5.023 6.426 -3.197 1.00 95.62 74 ASN A N 1
ATOM 539 C CA . ASN A 1 74 ? 3.841 7.281 -3.116 1.00 95.62 74 ASN A CA 1
ATOM 540 C C . ASN A 1 74 ? 3.163 7.463 -4.487 1.00 95.62 74 ASN A C 1
ATOM 542 O O . ASN A 1 74 ? 1.948 7.290 -4.597 1.00 95.62 74 ASN A O 1
ATOM 546 N N . TRP A 1 75 ? 3.933 7.744 -5.539 1.00 96.62 75 TRP A N 1
ATOM 547 C CA . TRP A 1 75 ? 3.408 7.893 -6.895 1.00 96.62 75 TRP A CA 1
ATOM 548 C C . TRP A 1 75 ? 2.757 6.619 -7.416 1.00 96.62 75 TRP A C 1
ATOM 550 O O . TRP A 1 75 ? 1.691 6.681 -8.017 1.00 96.62 75 TRP A O 1
ATOM 560 N N . ASN A 1 76 ? 3.355 5.458 -7.172 1.00 97.00 76 ASN A N 1
ATOM 561 C CA . ASN A 1 76 ? 2.771 4.199 -7.611 1.00 97.00 76 ASN A CA 1
ATOM 562 C C . ASN A 1 76 ? 1.429 3.899 -6.928 1.00 97.00 76 ASN A C 1
ATOM 564 O O . ASN A 1 76 ? 0.526 3.399 -7.592 1.00 97.00 76 ASN A O 1
ATOM 568 N N . ARG A 1 77 ? 1.274 4.264 -5.647 1.00 94.56 77 ARG A N 1
ATOM 569 C CA . ARG A 1 77 ? 0.005 4.113 -4.913 1.00 94.56 77 ARG A CA 1
ATOM 570 C C . ARG A 1 77 ? -1.093 5.055 -5.415 1.00 94.56 77 ARG A C 1
ATOM 572 O O . ARG A 1 77 ? -2.239 4.640 -5.522 1.00 94.56 77 ARG A O 1
ATOM 579 N N . HIS A 1 78 ? -0.752 6.304 -5.737 1.00 92.62 78 HIS A N 1
ATOM 580 C CA . HIS A 1 78 ? -1.744 7.323 -6.118 1.00 92.62 78 HIS A CA 1
ATOM 581 C C . HIS A 1 78 ? -2.057 7.342 -7.623 1.00 92.62 78 HIS A C 1
ATOM 583 O O . HIS A 1 78 ? -3.119 7.813 -8.024 1.00 92.62 78 HIS A O 1
ATOM 589 N N . TYR A 1 79 ? -1.154 6.829 -8.464 1.00 94.62 79 TYR A N 1
ATOM 590 C CA . TYR A 1 79 ? -1.287 6.840 -9.922 1.00 94.62 79 TYR A CA 1
ATOM 591 C C . TYR A 1 79 ? -1.230 5.405 -10.480 1.00 94.62 79 TYR A C 1
ATOM 593 O O . TYR A 1 79 ? -0.156 4.950 -10.906 1.00 94.62 79 TYR A O 1
ATOM 601 N N . PRO A 1 80 ? -2.362 4.670 -10.494 1.00 93.50 80 PRO A N 1
ATOM 602 C CA . PRO A 1 80 ? -2.411 3.286 -10.969 1.00 93.50 80 PRO A CA 1
ATOM 603 C C . PRO A 1 80 ? -2.054 3.163 -12.465 1.00 93.50 80 PRO A C 1
ATOM 605 O O . PRO A 1 80 ? -2.069 4.163 -13.193 1.00 93.50 80 PRO A O 1
ATOM 608 N N . PRO A 1 81 ? -1.709 1.955 -12.952 1.00 95.56 81 PRO A N 1
ATOM 609 C CA . PRO A 1 81 ? -1.437 1.720 -14.367 1.00 95.56 81 PRO A CA 1
ATOM 610 C C . PRO A 1 81 ? -2.599 2.139 -15.270 1.00 95.56 81 PRO A C 1
ATOM 612 O O . PRO A 1 81 ? -3.747 1.747 -15.068 1.00 95.56 81 PRO A O 1
ATOM 615 N N . LEU A 1 82 ? -2.292 2.922 -16.303 1.00 93.62 82 LEU A N 1
ATOM 616 C CA . LEU A 1 82 ? -3.270 3.306 -17.321 1.00 93.62 82 LEU A CA 1
ATOM 617 C C . LEU A 1 82 ? -3.327 2.249 -18.430 1.00 93.62 82 LEU A C 1
ATOM 619 O O . LEU A 1 82 ? -2.322 1.611 -18.748 1.00 93.62 82 LEU A O 1
ATOM 623 N N . ALA A 1 83 ? -4.465 2.143 -19.120 1.00 95.19 83 ALA A N 1
ATOM 624 C CA . ALA A 1 83 ? -4.640 1.192 -20.225 1.00 95.19 83 ALA A CA 1
ATOM 625 C C . ALA A 1 83 ? -3.551 1.317 -21.313 1.00 95.19 83 ALA A C 1
ATOM 627 O O . ALA A 1 83 ? -3.094 0.317 -21.865 1.00 95.19 83 ALA A O 1
ATOM 628 N N . GLY A 1 84 ? -3.087 2.540 -21.603 1.00 96.12 84 GLY A N 1
ATOM 629 C CA . GLY A 1 84 ? -1.992 2.770 -22.552 1.00 96.12 84 GLY A CA 1
ATOM 630 C C . GLY A 1 84 ? -0.642 2.221 -22.073 1.00 96.12 84 GLY A C 1
ATOM 631 O O . GLY A 1 84 ? 0.137 1.708 -22.875 1.00 96.12 84 GLY A O 1
ATOM 632 N N . GLU A 1 85 ? -0.373 2.277 -20.769 1.00 96.94 85 GLU A N 1
ATOM 633 C CA . GLU A 1 85 ? 0.841 1.722 -20.169 1.00 96.94 85 GLU A CA 1
ATOM 634 C C . GLU A 1 85 ? 0.823 0.191 -20.191 1.00 96.94 85 GLU A C 1
ATOM 636 O O . GLU A 1 85 ? 1.808 -0.424 -20.601 1.00 96.94 85 GLU A O 1
ATOM 641 N N . GLN A 1 86 ? -0.315 -0.416 -19.843 1.00 96.75 86 GLN A N 1
ATOM 642 C CA . GLN A 1 86 ? -0.525 -1.865 -19.916 1.00 96.75 86 GLN A CA 1
ATOM 643 C C . GLN A 1 86 ? -0.400 -2.375 -21.361 1.00 96.75 86 GLN A C 1
ATOM 645 O O . GLN A 1 86 ? 0.320 -3.338 -21.625 1.00 96.75 86 GLN A O 1
ATOM 650 N N . ALA A 1 87 ? -1.016 -1.685 -22.329 1.00 96.94 87 ALA A N 1
ATOM 651 C CA . ALA A 1 87 ? -0.898 -2.021 -23.749 1.00 96.94 87 ALA A CA 1
ATOM 652 C C . ALA A 1 87 ? 0.551 -1.913 -24.256 1.00 96.94 87 ALA A C 1
ATOM 654 O O . ALA A 1 87 ? 1.006 -2.752 -25.041 1.00 96.94 87 ALA A O 1
ATOM 655 N N . ARG A 1 88 ? 1.305 -0.911 -23.783 1.00 95.75 88 ARG A N 1
ATOM 656 C CA . ARG A 1 88 ? 2.738 -0.778 -24.076 1.00 95.75 88 ARG A CA 1
ATOM 657 C C . ARG A 1 88 ? 3.538 -1.935 -23.473 1.00 95.75 88 ARG A C 1
ATOM 659 O O . ARG A 1 88 ? 4.363 -2.503 -24.183 1.00 95.75 88 ARG A O 1
ATOM 666 N N . ASN A 1 89 ? 3.286 -2.304 -22.214 1.00 97.06 89 ASN A N 1
ATOM 667 C CA . ASN A 1 89 ? 3.945 -3.440 -21.554 1.00 97.06 89 ASN A CA 1
ATOM 668 C C . ASN A 1 89 ? 3.694 -4.744 -22.328 1.00 97.06 89 ASN A C 1
ATOM 670 O O . ASN A 1 89 ? 4.631 -5.472 -22.658 1.00 97.06 89 ASN A O 1
ATOM 674 N N . GLN A 1 90 ? 2.443 -4.975 -22.736 1.00 97.12 90 GLN A N 1
ATOM 675 C CA . GLN A 1 90 ? 2.066 -6.123 -23.557 1.00 97.12 90 GLN A CA 1
ATOM 676 C C . GLN A 1 90 ? 2.754 -6.116 -24.929 1.00 97.12 90 GLN A C 1
ATOM 678 O O . GLN A 1 90 ? 3.223 -7.157 -25.384 1.00 97.12 90 GLN A O 1
ATOM 683 N N . SER A 1 91 ? 2.857 -4.955 -25.580 1.00 95.56 91 SER A N 1
ATOM 684 C CA . SER A 1 91 ? 3.517 -4.826 -26.887 1.00 95.56 91 SER A CA 1
ATOM 685 C C . SER A 1 91 ? 5.025 -5.077 -26.805 1.00 95.56 91 SER A C 1
ATOM 687 O O . SER A 1 91 ? 5.587 -5.707 -27.694 1.00 95.56 91 SER A O 1
ATOM 689 N N . ILE A 1 92 ? 5.691 -4.625 -25.736 1.00 94.31 92 ILE A N 1
ATOM 690 C CA . ILE A 1 92 ? 7.119 -4.899 -25.490 1.00 94.31 92 ILE A CA 1
ATOM 691 C C . ILE A 1 92 ? 7.357 -6.404 -25.297 1.00 94.31 92 ILE A C 1
ATOM 693 O O . ILE A 1 92 ? 8.323 -6.957 -25.833 1.00 94.31 92 ILE A O 1
ATOM 697 N N . PHE A 1 93 ? 6.451 -7.066 -24.575 1.00 96.69 93 PHE A N 1
ATOM 698 C CA . PHE A 1 93 ? 6.494 -8.503 -24.335 1.00 96.69 93 PHE A CA 1
ATOM 699 C C . PHE A 1 93 ? 6.243 -9.327 -25.605 1.00 96.69 93 PHE A C 1
ATOM 701 O O . PHE A 1 93 ? 7.035 -10.210 -25.941 1.00 96.69 93 PHE A O 1
ATOM 708 N N . GLN A 1 94 ? 5.151 -9.038 -26.318 1.00 96.50 94 GLN A N 1
ATOM 709 C CA . GLN A 1 94 ? 4.762 -9.769 -27.526 1.00 96.50 94 GLN A CA 1
ATOM 710 C C . GLN A 1 94 ? 5.670 -9.456 -28.711 1.00 96.50 94 GLN A C 1
ATOM 712 O O . GLN A 1 94 ? 5.907 -10.341 -29.523 1.00 96.50 94 GLN A O 1
ATOM 717 N N . GLY A 1 95 ? 6.190 -8.233 -28.786 1.00 95.25 95 GLY A N 1
ATOM 718 C CA . GLY A 1 95 ? 6.950 -7.700 -29.907 1.00 95.25 95 GLY A CA 1
ATOM 719 C C . GLY A 1 95 ? 6.083 -6.976 -30.941 1.00 95.25 95 GLY A C 1
ATOM 720 O O . GLY A 1 95 ? 4.873 -7.176 -31.037 1.00 95.25 95 GLY A O 1
ATOM 721 N N . VAL A 1 96 ? 6.718 -6.104 -31.726 1.00 93.69 96 VAL A N 1
ATOM 722 C CA . VAL A 1 96 ? 6.076 -5.244 -32.729 1.00 93.69 96 VAL A CA 1
ATOM 723 C C . VAL A 1 96 ? 6.835 -5.332 -34.055 1.00 93.69 96 VAL A C 1
ATOM 725 O O . VAL A 1 96 ? 8.067 -5.366 -34.085 1.00 93.69 96 VAL A O 1
ATOM 728 N N . LEU A 1 97 ? 6.099 -5.353 -35.170 1.00 95.56 97 LEU A N 1
ATOM 729 C CA . LEU A 1 97 ? 6.667 -5.197 -36.510 1.00 95.56 97 LEU A CA 1
ATOM 730 C C . LEU A 1 97 ? 6.948 -3.719 -36.794 1.00 95.56 97 LEU A C 1
ATOM 732 O O . LEU A 1 97 ? 6.057 -2.878 -36.712 1.00 95.56 97 LEU A O 1
ATOM 736 N N . THR A 1 98 ? 8.177 -3.413 -37.186 1.00 90.06 98 THR A N 1
ATOM 737 C CA . THR A 1 98 ? 8.598 -2.098 -37.672 1.00 90.06 98 THR A CA 1
ATOM 738 C C . THR A 1 98 ? 9.014 -2.198 -39.140 1.00 90.06 98 THR A C 1
ATOM 740 O O . THR A 1 98 ? 9.080 -3.285 -39.718 1.00 90.06 98 THR A O 1
ATOM 743 N N . ALA A 1 99 ? 9.341 -1.060 -39.758 1.00 94.31 99 ALA A N 1
ATOM 744 C CA . ALA A 1 99 ? 9.844 -1.023 -41.132 1.00 94.31 99 ALA A CA 1
ATOM 745 C C . ALA A 1 99 ? 11.131 -1.850 -41.341 1.00 94.31 99 ALA A C 1
ATOM 747 O O . ALA A 1 99 ? 11.434 -2.224 -42.471 1.00 94.31 99 ALA A O 1
ATOM 748 N N . THR A 1 100 ? 11.887 -2.128 -40.274 1.00 93.81 100 THR A N 1
ATOM 749 C CA . THR A 1 100 ? 13.183 -2.818 -40.333 1.00 93.81 100 THR A CA 1
ATOM 750 C C . THR A 1 100 ? 13.151 -4.245 -39.785 1.00 93.81 100 THR A C 1
ATOM 752 O O . THR A 1 100 ? 14.179 -4.917 -39.823 1.00 93.81 100 THR A O 1
ATOM 755 N N . GLY A 1 101 ? 12.005 -4.735 -39.299 1.00 94.31 101 GLY A N 1
ATOM 756 C CA . GLY A 1 101 ? 11.867 -6.103 -38.790 1.00 94.31 101 GLY A CA 1
ATOM 757 C C . GLY A 1 101 ? 10.932 -6.230 -37.589 1.00 94.31 101 GLY A C 1
ATOM 758 O O . GLY A 1 101 ? 10.218 -5.298 -37.236 1.00 94.31 101 GLY A O 1
ATOM 759 N N . PHE A 1 102 ? 10.930 -7.404 -36.960 1.00 94.38 102 PHE A N 1
ATOM 760 C CA . PHE A 1 102 ? 10.194 -7.676 -35.725 1.00 94.38 102 PHE A CA 1
ATOM 761 C C . PHE A 1 102 ? 11.092 -7.460 -34.502 1.00 94.38 102 PHE A C 1
ATOM 763 O O . PHE A 1 102 ? 12.210 -7.973 -34.474 1.00 94.38 102 PHE A O 1
ATOM 770 N N . TYR A 1 103 ? 10.600 -6.737 -33.494 1.00 92.00 103 TYR A N 1
ATOM 771 C CA . TYR A 1 103 ? 11.348 -6.414 -32.276 1.00 92.00 103 TYR A CA 1
ATOM 772 C C . TYR A 1 103 ? 10.505 -6.699 -31.032 1.00 92.00 103 TYR A C 1
ATOM 774 O O . TYR A 1 103 ? 9.421 -6.138 -30.896 1.00 92.00 103 TYR A O 1
ATOM 782 N N . GLY A 1 104 ? 11.013 -7.517 -30.109 1.00 91.25 104 GLY A N 1
ATOM 783 C CA . GLY A 1 104 ? 10.388 -7.814 -28.816 1.00 91.25 104 GLY A CA 1
ATOM 784 C C . GLY A 1 104 ? 11.445 -8.089 -27.749 1.00 91.25 104 GLY A C 1
ATOM 785 O O . GLY A 1 104 ? 12.527 -8.579 -28.068 1.00 91.25 104 GLY A O 1
ATOM 786 N N . GLN A 1 105 ? 11.150 -7.733 -26.496 1.00 90.69 105 GLN A N 1
ATOM 787 C CA . GLN A 1 105 ? 12.055 -7.994 -25.365 1.00 90.69 105 GLN A CA 1
ATOM 788 C C . GLN A 1 105 ? 11.683 -9.273 -24.602 1.00 90.69 105 GLN A C 1
ATOM 790 O O . GLN A 1 105 ? 12.532 -9.853 -23.932 1.00 90.69 105 GLN A O 1
ATOM 795 N N . HIS A 1 106 ? 10.433 -9.735 -24.738 1.00 93.75 106 HIS A N 1
ATOM 796 C CA . HIS A 1 106 ? 9.918 -10.976 -24.142 1.00 93.75 106 HIS A CA 1
ATOM 797 C C . HIS A 1 106 ? 9.991 -11.054 -22.607 1.00 93.75 106 HIS A C 1
ATOM 799 O O . HIS A 1 106 ? 9.821 -12.120 -22.020 1.00 93.75 106 HIS A O 1
ATOM 805 N N . ASN A 1 107 ? 10.156 -9.912 -21.949 1.00 93.31 107 ASN A N 1
ATOM 806 C CA . ASN A 1 107 ? 9.967 -9.696 -20.521 1.00 93.31 107 ASN A CA 1
ATOM 807 C C . ASN A 1 107 ? 8.851 -8.662 -20.303 1.00 93.31 107 ASN A C 1
ATOM 809 O O . ASN A 1 107 ? 8.545 -7.859 -21.187 1.00 93.31 107 ASN A O 1
ATOM 813 N N . ARG A 1 108 ? 8.220 -8.703 -19.126 1.00 96.12 108 ARG A N 1
ATOM 814 C CA . ARG A 1 108 ? 7.236 -7.701 -18.698 1.00 96.12 108 ARG A CA 1
ATOM 815 C C . ARG A 1 108 ? 7.792 -6.902 -17.534 1.00 96.12 108 ARG A C 1
ATOM 817 O O . ARG A 1 108 ? 8.556 -7.438 -16.733 1.00 96.12 108 ARG A O 1
ATOM 824 N N . ASN A 1 109 ? 7.365 -5.651 -17.413 1.00 97.88 109 ASN A N 1
ATOM 825 C CA . ASN A 1 109 ? 7.503 -4.921 -16.164 1.00 97.88 109 ASN A CA 1
ATOM 826 C C . ASN A 1 109 ? 6.412 -5.405 -15.187 1.00 97.88 109 ASN A C 1
ATOM 828 O O . ASN A 1 109 ? 5.245 -5.071 -15.409 1.00 97.88 109 ASN A O 1
ATOM 832 N N . PRO A 1 110 ? 6.758 -6.151 -14.118 1.00 97.25 110 PRO A N 1
ATOM 833 C CA . PRO A 1 110 ? 5.768 -6.725 -13.213 1.00 97.25 110 PRO A CA 1
ATOM 834 C C . PRO A 1 110 ? 5.033 -5.654 -12.406 1.00 97.25 110 PRO A C 1
ATOM 836 O O . PRO A 1 110 ? 3.897 -5.882 -12.021 1.00 97.25 110 PRO A O 1
ATOM 839 N N . PHE A 1 111 ? 5.623 -4.474 -12.205 1.00 98.19 111 PHE A N 1
ATOM 840 C CA . PHE A 1 111 ? 4.984 -3.375 -11.483 1.00 98.19 111 PHE A CA 1
ATOM 841 C C . PHE A 1 111 ? 3.898 -2.680 -12.315 1.00 98.19 111 PHE A C 1
ATOM 843 O O . PHE A 1 111 ? 3.022 -2.041 -11.748 1.00 98.19 111 PHE A O 1
ATOM 850 N N . VAL A 1 112 ? 3.933 -2.794 -13.652 1.00 97.88 112 VAL A N 1
ATOM 851 C CA . VAL A 1 112 ? 2.830 -2.339 -14.529 1.00 97.88 112 VAL A CA 1
ATOM 852 C C . VAL A 1 112 ? 1.650 -3.291 -14.470 1.00 97.88 112 VAL A C 1
ATOM 854 O O . VAL A 1 112 ? 0.507 -2.854 -14.565 1.00 97.88 112 VAL A O 1
ATOM 857 N N . ASP A 1 113 ? 1.935 -4.580 -14.336 1.00 96.50 113 ASP A N 1
ATOM 858 C CA . ASP A 1 113 ? 0.898 -5.598 -14.277 1.00 96.50 113 ASP A CA 1
ATOM 859 C C . ASP A 1 113 ? 0.284 -5.689 -12.881 1.00 96.50 113 ASP A C 1
ATOM 861 O O . ASP A 1 113 ? -0.926 -5.775 -12.774 1.00 96.50 113 ASP A O 1
ATOM 865 N N . TYR A 1 114 ? 1.121 -5.613 -11.843 1.00 97.19 114 TYR A N 1
ATOM 866 C CA . TYR A 1 114 ? 0.754 -5.740 -10.436 1.00 97.19 114 TYR A CA 1
ATOM 867 C C . TYR A 1 114 ? 1.477 -4.651 -9.622 1.00 97.19 114 TYR A C 1
ATOM 869 O O . TYR A 1 114 ? 2.557 -4.889 -9.063 1.00 97.19 114 TYR A O 1
ATOM 877 N N . PRO A 1 115 ? 0.938 -3.418 -9.571 1.00 96.81 115 PRO A N 1
ATOM 878 C CA . PRO A 1 115 ? 1.573 -2.296 -8.874 1.00 96.81 115 PRO A CA 1
ATOM 879 C C . PRO A 1 115 ? 1.774 -2.547 -7.374 1.00 96.81 115 PRO A C 1
ATOM 881 O O . PRO A 1 115 ? 2.668 -1.944 -6.777 1.00 96.81 115 PRO A O 1
ATOM 884 N N . GLN A 1 116 ? 1.004 -3.459 -6.776 1.00 97.00 116 GLN A N 1
ATOM 885 C CA . GLN A 1 116 ? 1.095 -3.861 -5.374 1.00 97.00 116 GLN A CA 1
ATOM 886 C C . GLN A 1 116 ? 2.487 -4.414 -5.018 1.00 97.00 116 GLN A C 1
ATOM 888 O O . GLN A 1 116 ? 2.966 -4.242 -3.895 1.00 97.00 116 GLN A O 1
ATOM 893 N N . LEU A 1 117 ? 3.180 -5.020 -5.992 1.00 98.00 117 LEU A N 1
ATOM 894 C CA . LEU A 1 117 ? 4.513 -5.593 -5.804 1.00 98.00 117 LEU A CA 1
ATOM 895 C C . LEU A 1 117 ? 5.572 -4.552 -5.427 1.00 98.00 117 LEU A C 1
ATOM 897 O O . LEU A 1 117 ? 6.586 -4.922 -4.845 1.00 98.00 117 LEU A O 1
ATOM 901 N N . ALA A 1 118 ? 5.369 -3.267 -5.742 1.00 98.19 118 ALA A N 1
ATOM 902 C CA . ALA A 1 118 ? 6.341 -2.224 -5.413 1.00 98.19 118 ALA A CA 1
ATOM 903 C C . ALA A 1 118 ? 6.507 -2.074 -3.894 1.00 98.19 118 ALA A C 1
ATOM 905 O O . ALA A 1 118 ? 7.625 -2.086 -3.386 1.00 98.19 118 ALA A O 1
ATOM 906 N N . ASP A 1 119 ? 5.396 -2.013 -3.161 1.00 97.38 119 ASP A N 1
ATOM 907 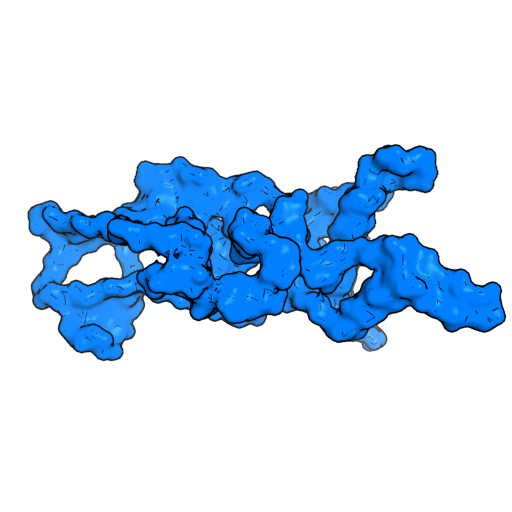C CA . ASP A 1 119 ? 5.428 -1.936 -1.701 1.00 97.38 119 ASP A CA 1
ATOM 908 C C . ASP A 1 119 ? 6.025 -3.206 -1.094 1.00 97.38 119 ASP A C 1
ATOM 910 O O . ASP A 1 119 ? 6.870 -3.128 -0.207 1.00 97.38 119 ASP A O 1
ATOM 914 N N . ALA A 1 120 ? 5.631 -4.375 -1.603 1.00 96.31 120 ALA A N 1
ATOM 915 C CA . ALA A 1 120 ? 6.145 -5.651 -1.117 1.00 96.31 120 ALA A CA 1
ATOM 916 C C . ALA A 1 120 ? 7.656 -5.827 -1.357 1.00 96.31 120 ALA A C 1
ATOM 918 O O . ALA A 1 120 ? 8.326 -6.453 -0.541 1.00 96.31 120 ALA A O 1
ATOM 919 N N . ALA A 1 121 ? 8.188 -5.283 -2.456 1.00 96.88 121 ALA A N 1
ATOM 920 C CA . ALA A 1 121 ? 9.595 -5.418 -2.822 1.00 96.88 121 ALA A CA 1
ATOM 921 C C . ALA A 1 121 ? 10.514 -4.403 -2.129 1.00 96.88 121 ALA A C 1
ATOM 923 O O . ALA A 1 121 ? 11.670 -4.729 -1.868 1.00 96.88 121 ALA A O 1
ATOM 924 N N . PHE A 1 122 ? 10.034 -3.181 -1.870 1.00 97.62 122 PHE A N 1
ATOM 925 C CA . PHE A 1 122 ? 10.898 -2.068 -1.460 1.00 97.62 122 PHE A CA 1
ATOM 926 C C . PHE A 1 122 ? 10.628 -1.508 -0.059 1.00 97.62 122 PHE A C 1
ATOM 928 O O . PHE A 1 122 ? 11.446 -0.731 0.427 1.00 97.62 122 PHE A O 1
ATOM 935 N N . LEU A 1 123 ? 9.512 -1.845 0.594 1.00 96.94 123 LEU A N 1
ATOM 936 C CA . LEU A 1 123 ? 9.291 -1.435 1.982 1.00 96.94 123 LEU A CA 1
ATOM 937 C C . LEU A 1 123 ? 9.939 -2.405 2.966 1.00 96.94 123 LEU A C 1
ATOM 939 O O . LEU A 1 123 ? 9.809 -3.625 2.828 1.00 96.94 123 LEU A O 1
ATOM 943 N N . GLU A 1 124 ? 10.506 -1.836 4.028 1.00 94.75 124 GLU A N 1
ATOM 944 C CA . GLU A 1 124 ? 11.011 -2.566 5.191 1.00 94.75 124 GLU A CA 1
ATOM 945 C C . GLU A 1 124 ? 9.964 -3.528 5.766 1.00 94.75 124 GLU A C 1
ATOM 947 O O . GLU A 1 124 ? 8.752 -3.320 5.650 1.00 94.75 124 GLU A O 1
ATOM 952 N N . SER A 1 125 ? 10.422 -4.629 6.363 1.00 91.69 125 SER A N 1
ATOM 953 C CA . SER A 1 125 ? 9.549 -5.721 6.815 1.00 91.69 125 SER A CA 1
ATOM 954 C C . SER A 1 125 ? 8.518 -5.307 7.868 1.00 91.69 125 SER A C 1
ATOM 956 O O . SER A 1 125 ? 7.470 -5.937 7.942 1.00 91.69 125 SER A O 1
ATOM 958 N N . ASP A 1 126 ? 8.813 -4.274 8.652 1.00 93.69 126 ASP A N 1
ATOM 959 C CA . ASP A 1 126 ? 7.969 -3.713 9.710 1.00 93.69 126 ASP A CA 1
ATOM 960 C C . ASP A 1 126 ? 6.976 -2.653 9.211 1.00 93.69 126 ASP A C 1
ATOM 962 O O . ASP A 1 126 ? 6.117 -2.224 9.972 1.00 93.69 126 ASP A O 1
ATOM 966 N N . VAL A 1 127 ? 7.028 -2.265 7.934 1.00 96.56 127 VAL A N 1
ATOM 967 C CA . VAL A 1 127 ? 6.027 -1.381 7.324 1.00 96.56 12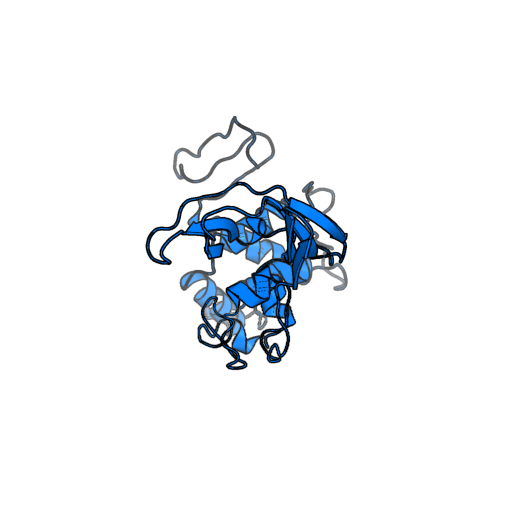7 VAL A CA 1
ATOM 968 C C . VAL A 1 127 ? 5.022 -2.221 6.546 1.00 96.56 127 VAL A C 1
ATOM 970 O O . VAL A 1 127 ? 5.386 -2.910 5.581 1.00 96.56 127 VAL A O 1
ATOM 973 N N . LEU A 1 128 ? 3.746 -2.126 6.924 1.00 97.56 128 LEU A N 1
ATOM 974 C CA . LEU A 1 128 ? 2.643 -2.811 6.254 1.00 97.56 128 LEU A CA 1
ATOM 975 C C . LEU A 1 128 ? 1.658 -1.820 5.635 1.00 97.56 128 LEU A C 1
ATOM 977 O O . LEU A 1 128 ? 0.992 -1.043 6.316 1.00 97.56 128 LEU A O 1
ATOM 981 N N . THR A 1 129 ? 1.541 -1.895 4.314 1.00 97.50 129 THR A N 1
ATOM 982 C CA . THR A 1 129 ? 0.543 -1.168 3.526 1.00 97.50 129 THR A CA 1
ATOM 983 C C . THR A 1 129 ? -0.525 -2.121 3.008 1.00 97.50 129 THR A C 1
ATOM 985 O O . THR A 1 129 ? -0.318 -3.334 2.975 1.00 97.50 129 THR A O 1
ATOM 988 N N . TRP A 1 130 ? -1.646 -1.574 2.538 1.00 96.69 130 TRP A N 1
ATOM 989 C CA . TRP A 1 130 ? -2.709 -2.326 1.874 1.00 96.69 130 TRP A CA 1
ATOM 990 C C . TRP A 1 130 ? -2.164 -3.185 0.726 1.00 96.69 130 TRP A C 1
ATOM 992 O O . TRP A 1 130 ? -2.395 -4.388 0.684 1.00 96.69 130 TRP A O 1
ATOM 1002 N N . ALA A 1 131 ? -1.352 -2.592 -0.154 1.00 96.25 131 ALA A N 1
ATOM 1003 C CA . ALA A 1 131 ? -0.723 -3.295 -1.269 1.00 96.25 131 ALA A CA 1
ATOM 1004 C C . ALA A 1 131 ? 0.156 -4.470 -0.807 1.00 96.25 131 ALA A C 1
ATOM 1006 O O . ALA A 1 131 ? 0.076 -5.565 -1.362 1.00 96.25 131 ALA A O 1
ATOM 1007 N N . LYS A 1 132 ? 0.977 -4.268 0.231 1.00 97.31 132 LYS A N 1
ATOM 1008 C CA . LYS A 1 132 ? 1.831 -5.330 0.776 1.00 97.31 132 LYS A CA 1
ATOM 1009 C C . LYS A 1 132 ? 1.009 -6.432 1.445 1.00 97.31 132 LYS A C 1
ATOM 1011 O O . LYS A 1 132 ? 1.292 -7.602 1.218 1.00 97.31 132 LYS A O 1
ATOM 1016 N N . TRP A 1 133 ? -0.031 -6.071 2.196 1.00 97.88 133 TRP A N 1
ATOM 1017 C CA . TRP A 1 133 ? -0.971 -7.022 2.791 1.00 97.88 133 TRP A CA 1
ATOM 1018 C C . TRP A 1 133 ? -1.669 -7.871 1.719 1.00 97.88 133 TRP A C 1
ATOM 1020 O O . TRP A 1 133 ? -1.696 -9.092 1.843 1.00 97.88 133 TRP A O 1
ATOM 1030 N N . GLN A 1 134 ? -2.115 -7.270 0.608 1.00 97.81 134 GLN A N 1
ATOM 1031 C CA . GLN A 1 134 ? -2.689 -8.028 -0.508 1.00 97.81 134 GLN A CA 1
ATOM 1032 C C . GLN A 1 134 ? -1.697 -9.065 -1.064 1.00 97.81 134 GLN A C 1
ATOM 1034 O O . GLN A 1 134 ? -2.058 -10.222 -1.260 1.00 97.81 134 GLN A O 1
ATOM 1039 N N . VAL A 1 135 ? -0.431 -8.682 -1.264 1.00 97.75 135 VAL A N 1
ATOM 1040 C CA . VAL A 1 135 ? 0.626 -9.590 -1.755 1.00 97.75 135 VAL A CA 1
ATOM 1041 C C . VAL A 1 135 ? 0.945 -10.718 -0.766 1.00 97.75 135 VAL A C 1
ATOM 1043 O O . VAL A 1 135 ? 1.380 -11.790 -1.181 1.00 97.75 135 VAL A O 1
ATOM 1046 N N . MET A 1 136 ? 0.745 -10.502 0.536 1.00 96.81 136 MET A N 1
ATOM 1047 C CA . MET A 1 136 ? 1.000 -11.521 1.559 1.00 96.81 136 MET A CA 1
ATOM 1048 C C . MET A 1 136 ? -0.033 -12.649 1.552 1.00 96.81 136 MET A C 1
ATOM 1050 O O . MET A 1 136 ? 0.337 -13.792 1.817 1.00 96.81 136 MET A O 1
ATOM 1054 N N . PHE A 1 137 ? -1.301 -12.334 1.278 1.00 98.06 137 PHE A N 1
ATOM 1055 C CA . PHE A 1 137 ? -2.401 -13.292 1.414 1.00 98.06 137 PHE A CA 1
ATOM 1056 C C . PHE A 1 137 ? -2.913 -13.836 0.081 1.00 98.06 137 PHE A C 1
ATOM 1058 O O . PHE A 1 137 ? -3.306 -14.998 0.012 1.00 98.06 137 PHE A O 1
ATOM 1065 N N . PHE A 1 138 ? -2.875 -13.047 -0.991 1.00 98.25 138 PHE A N 1
ATOM 1066 C CA . PHE A 1 138 ? -3.468 -13.430 -2.270 1.00 98.25 138 PHE A CA 1
ATOM 1067 C C . PHE A 1 138 ? -2.413 -13.826 -3.303 1.00 98.25 138 PHE A C 1
ATOM 1069 O O . PHE A 1 138 ? -1.316 -13.266 -3.369 1.00 98.25 138 PHE A O 1
ATOM 1076 N N . ALA A 1 139 ? -2.761 -14.790 -4.156 1.00 97.06 139 ALA A N 1
ATOM 1077 C CA . ALA A 1 139 ? -1.940 -15.133 -5.308 1.00 97.06 139 ALA A CA 1
ATOM 1078 C C . ALA A 1 139 ? -1.896 -13.970 -6.315 1.00 97.06 139 ALA A C 1
ATOM 1080 O O . ALA A 1 139 ? -2.801 -13.141 -6.377 1.00 97.06 139 ALA A O 1
ATOM 1081 N N . ILE A 1 140 ? -0.849 -13.926 -7.146 1.00 94.44 140 ILE A N 1
ATOM 1082 C CA . ILE A 1 140 ? -0.631 -12.839 -8.117 1.00 94.44 140 ILE A CA 1
ATOM 1083 C C . ILE A 1 140 ? -1.848 -12.622 -9.032 1.00 94.44 140 ILE A C 1
ATOM 1085 O O . ILE A 1 140 ? -2.225 -11.485 -9.292 1.00 94.44 140 ILE A O 1
ATOM 1089 N N . ASP A 1 141 ? -2.490 -13.693 -9.497 1.00 93.81 141 ASP A N 1
ATOM 1090 C CA . ASP A 1 141 ? -3.673 -13.633 -10.363 1.00 93.81 141 ASP A CA 1
ATOM 1091 C C . ASP A 1 141 ? -4.963 -13.217 -9.633 1.00 93.81 141 ASP A C 1
ATOM 1093 O O . ASP A 1 141 ? -5.969 -12.941 -10.285 1.00 93.81 141 ASP A O 1
ATOM 1097 N N . GLN A 1 142 ? -4.930 -13.132 -8.302 1.00 96.81 142 GLN A N 1
ATOM 1098 C CA . GLN A 1 142 ? -6.025 -12.665 -7.453 1.00 96.81 142 GLN A CA 1
ATOM 1099 C C . GLN A 1 142 ? -5.874 -11.191 -7.036 1.00 96.81 142 GLN A C 1
ATOM 1101 O O . GLN A 1 142 ? -6.847 -10.604 -6.564 1.00 96.81 142 GLN A O 1
ATOM 1106 N N . LEU A 1 143 ? -4.700 -10.568 -7.216 1.00 95.62 143 LEU A N 1
ATOM 1107 C CA . LEU A 1 143 ? -4.421 -9.200 -6.737 1.00 95.62 143 LEU A CA 1
ATOM 1108 C C . LEU A 1 143 ? -5.303 -8.116 -7.373 1.00 95.62 143 LEU A C 1
ATOM 1110 O O . LEU A 1 143 ? -5.567 -7.100 -6.735 1.00 95.62 143 LEU A O 1
ATOM 1114 N N . ASP A 1 144 ? -5.791 -8.353 -8.592 1.00 91.56 144 ASP A N 1
ATOM 1115 C CA . ASP A 1 144 ? -6.687 -7.434 -9.311 1.00 91.56 144 ASP A CA 1
ATOM 1116 C C . ASP A 1 144 ? -8.131 -7.962 -9.403 1.00 91.56 144 ASP A C 1
ATOM 1118 O O . ASP A 1 144 ? -8.957 -7.459 -10.171 1.00 91.56 144 ASP A O 1
ATOM 1122 N N . VAL A 1 145 ? -8.455 -9.003 -8.631 1.00 96.31 145 VAL A N 1
ATOM 1123 C CA . VAL A 1 145 ? -9.799 -9.582 -8.573 1.00 96.31 145 VAL A CA 1
ATOM 1124 C C . VAL A 1 145 ? -10.565 -8.935 -7.424 1.00 96.31 145 VAL A C 1
ATOM 1126 O O . VAL A 1 145 ? -10.501 -9.390 -6.287 1.00 96.31 145 VAL A O 1
ATOM 1129 N N . ASP A 1 146 ? -11.318 -7.878 -7.738 1.00 94.75 146 ASP A N 1
ATOM 1130 C CA . ASP A 1 146 ? -12.003 -7.024 -6.752 1.00 94.75 146 ASP A CA 1
ATOM 1131 C C . ASP A 1 146 ? -12.857 -7.810 -5.739 1.00 94.75 146 ASP A C 1
ATOM 1133 O O . ASP A 1 146 ? -12.710 -7.628 -4.537 1.00 94.75 146 ASP A O 1
ATOM 1137 N N . HIS A 1 147 ? -13.653 -8.784 -6.192 1.00 95.50 147 HIS A N 1
ATOM 1138 C CA . HIS A 1 147 ? -14.502 -9.616 -5.322 1.00 95.50 147 HIS A CA 1
ATOM 1139 C C . HIS A 1 147 ? -13.741 -10.662 -4.480 1.00 95.50 147 HIS A C 1
ATOM 1141 O O . HIS A 1 147 ? -14.368 -11.454 -3.784 1.00 95.50 147 HIS A O 1
ATOM 1147 N N . VAL A 1 148 ? -12.409 -10.703 -4.576 1.00 97.00 148 VAL A N 1
ATOM 1148 C CA . VAL A 1 148 ? -11.533 -11.568 -3.771 1.00 97.00 148 VAL A CA 1
ATOM 1149 C C . VAL A 1 148 ? -10.627 -10.708 -2.895 1.00 97.00 148 VAL A C 1
ATOM 1151 O O . VAL A 1 148 ? -10.685 -10.794 -1.677 1.00 97.00 148 VAL A O 1
ATOM 1154 N N . SER A 1 149 ? -9.817 -9.836 -3.493 1.00 97.31 149 SER A N 1
ATOM 1155 C CA . SER A 1 149 ? -8.786 -9.066 -2.782 1.00 97.31 149 SER A CA 1
ATOM 1156 C C . SER A 1 149 ? -9.135 -7.586 -2.590 1.00 97.31 149 SER A C 1
ATOM 1158 O O . SER A 1 149 ? -8.325 -6.823 -2.061 1.00 97.31 149 SER A O 1
ATOM 1160 N N . GLY A 1 150 ? -10.323 -7.155 -3.027 1.00 96.38 150 GLY A N 1
ATOM 1161 C CA . GLY A 1 150 ? -10.819 -5.786 -2.876 1.00 96.38 150 GLY A CA 1
ATOM 1162 C C . GLY A 1 150 ? -11.246 -5.451 -1.447 1.00 96.38 150 GLY A C 1
ATOM 1163 O O . GLY A 1 150 ? -11.415 -6.330 -0.605 1.00 96.38 150 GL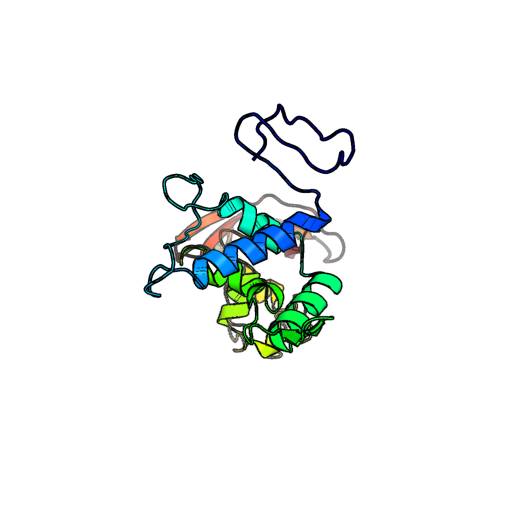Y A O 1
ATOM 1164 N N . LEU A 1 151 ? -11.423 -4.156 -1.174 1.00 95.75 151 LEU A N 1
ATOM 1165 C CA . LEU A 1 151 ? -11.638 -3.607 0.175 1.00 95.75 151 LEU A CA 1
ATOM 1166 C C . LEU A 1 151 ? -12.856 -4.197 0.901 1.00 95.75 151 LEU A C 1
ATOM 1168 O O . LEU A 1 151 ? -12.785 -4.419 2.105 1.00 95.75 151 LEU A O 1
ATOM 1172 N N . THR A 1 152 ? -13.952 -4.428 0.176 1.00 96.62 152 THR A N 1
ATOM 1173 C CA . THR A 1 152 ? -15.243 -4.888 0.723 1.00 96.62 152 THR A CA 1
ATOM 1174 C C . THR A 1 152 ? -15.478 -6.384 0.523 1.00 96.62 152 THR A C 1
ATOM 1176 O O . THR A 1 152 ? -16.610 -6.852 0.620 1.00 96.62 152 THR A O 1
ATOM 1179 N N . SER A 1 153 ? -14.444 -7.120 0.127 1.00 97.88 153 SER A N 1
ATOM 1180 C CA . SER A 1 153 ? -14.542 -8.559 -0.103 1.00 97.88 153 SER A CA 1
ATOM 1181 C C . SER A 1 153 ? -14.294 -9.309 1.193 1.00 97.88 153 SER A C 1
ATOM 1183 O O . SER A 1 153 ? -13.523 -8.849 2.027 1.00 97.88 153 SER A O 1
ATOM 1185 N N . ASP A 1 154 ? -14.954 -10.449 1.338 1.00 97.31 154 ASP A N 1
ATOM 1186 C CA . ASP A 1 154 ? -14.896 -11.329 2.506 1.00 97.31 154 ASP A CA 1
ATOM 1187 C C . ASP A 1 154 ? -14.677 -12.759 1.977 1.00 97.31 154 ASP A C 1
ATOM 1189 O O . ASP A 1 154 ? -15.645 -13.446 1.631 1.00 97.31 154 ASP A O 1
ATOM 1193 N N . PRO A 1 155 ? -13.413 -13.155 1.726 1.00 97.44 155 PRO A N 1
ATOM 1194 C CA . PRO A 1 155 ? -13.101 -14.424 1.069 1.00 97.44 155 PRO A CA 1
ATOM 1195 C C . PRO A 1 155 ? -13.394 -15.663 1.914 1.00 97.44 155 PRO A C 1
ATOM 1197 O O . PRO A 1 155 ? -13.556 -16.746 1.345 1.00 97.44 155 PRO A O 1
ATOM 1200 N N . ASP A 1 156 ? -13.403 -15.529 3.239 1.00 96.56 156 ASP A N 1
ATOM 1201 C CA . ASP A 1 156 ? -13.602 -16.631 4.176 1.00 96.56 156 ASP A CA 1
ATOM 1202 C C . ASP A 1 156 ? -15.009 -16.668 4.808 1.00 96.56 156 ASP A C 1
ATOM 1204 O O . ASP A 1 156 ? -15.347 -17.636 5.497 1.00 96.56 156 ASP A O 1
ATOM 1208 N N . GLU A 1 157 ? -15.856 -15.700 4.445 1.00 96.12 157 GLU A N 1
ATOM 1209 C CA . GLU A 1 157 ? -17.284 -15.598 4.757 1.00 96.12 157 GLU A CA 1
ATOM 1210 C C . GLU A 1 157 ? -17.579 -15.494 6.263 1.00 96.12 157 GLU A C 1
ATOM 1212 O O . GLU A 1 157 ? -18.609 -15.985 6.748 1.00 96.12 157 GLU A O 1
ATOM 1217 N N . ASP A 1 158 ? -16.688 -14.857 7.025 1.00 95.31 158 ASP A N 1
ATOM 1218 C CA . ASP A 1 158 ? -16.848 -14.667 8.468 1.00 95.31 158 ASP A CA 1
ATOM 1219 C C . ASP A 1 158 ? -17.526 -13.331 8.850 1.00 95.31 158 ASP A C 1
ATOM 1221 O O . ASP A 1 158 ? -17.895 -13.109 10.013 1.00 95.31 158 ASP A O 1
ATOM 1225 N N . GLY A 1 159 ? -17.787 -12.480 7.854 1.00 94.00 159 GLY A N 1
ATOM 1226 C CA . GLY A 1 159 ? -18.399 -11.165 7.991 1.00 94.00 159 GLY A CA 1
ATOM 1227 C C . GLY A 1 159 ? -17.403 -10.021 8.191 1.00 94.00 159 GLY A C 1
ATOM 1228 O O . GLY A 1 159 ? -17.847 -8.878 8.365 1.00 94.00 159 GLY A O 1
ATOM 1229 N N . PHE A 1 160 ? -16.096 -10.287 8.181 1.00 94.81 160 PHE A N 1
ATOM 1230 C CA . PHE A 1 160 ? -15.047 -9.278 8.201 1.00 94.81 160 PHE A CA 1
ATOM 1231 C C . PHE A 1 160 ? -14.529 -9.016 6.785 1.00 94.81 160 PHE A C 1
ATOM 1233 O O . PHE A 1 160 ? -13.804 -9.791 6.177 1.00 94.81 160 PHE A O 1
ATOM 1240 N N . GLU A 1 161 ? -14.877 -7.845 6.255 1.00 96.56 161 GLU A N 1
ATOM 1241 C CA . GLU A 1 161 ? -14.331 -7.394 4.977 1.00 96.56 161 GLU A CA 1
ATOM 1242 C C . GLU A 1 161 ? -12.806 -7.202 5.066 1.00 96.56 161 GLU A C 1
ATOM 1244 O O . GLU A 1 161 ? -12.283 -6.743 6.087 1.00 96.56 161 GLU A O 1
ATOM 1249 N N . ASN A 1 162 ? -12.100 -7.428 3.958 1.00 97.69 162 ASN A N 1
ATOM 1250 C CA . ASN A 1 162 ? -10.647 -7.302 3.844 1.00 97.69 162 ASN A CA 1
ATOM 1251 C C . ASN A 1 162 ? -10.096 -5.977 4.404 1.00 97.69 162 ASN A C 1
ATOM 1253 O O . ASN A 1 162 ? -9.003 -5.948 4.963 1.00 97.69 162 ASN A O 1
ATOM 1257 N N . LEU A 1 163 ? -10.816 -4.856 4.262 1.00 97.25 163 LEU A N 1
ATOM 1258 C CA . LEU A 1 163 ? -10.403 -3.574 4.846 1.00 97.25 163 LEU A CA 1
ATOM 1259 C C . LEU A 1 163 ? -10.324 -3.635 6.381 1.00 97.25 163 LEU A C 1
ATOM 1261 O O . LEU A 1 163 ? -9.418 -3.052 6.979 1.00 97.25 163 LEU A O 1
ATOM 1265 N N . ILE A 1 164 ? -11.268 -4.323 7.023 1.00 96.44 164 ILE A N 1
ATOM 1266 C CA . ILE A 1 164 ? -11.271 -4.523 8.473 1.00 96.44 164 ILE A CA 1
ATOM 1267 C C . ILE A 1 164 ? -10.139 -5.477 8.855 1.00 96.44 164 ILE A C 1
ATOM 1269 O O . ILE A 1 164 ? -9.368 -5.151 9.759 1.00 96.44 164 ILE A O 1
ATOM 1273 N N . GLU A 1 165 ? -9.991 -6.579 8.117 1.00 97.44 165 GLU A N 1
ATOM 1274 C CA . GLU A 1 165 ? -8.923 -7.565 8.312 1.00 97.44 165 GLU A CA 1
ATOM 1275 C C . GLU A 1 165 ? -7.527 -6.933 8.222 1.00 97.44 165 GLU A C 1
ATOM 1277 O O . GLU A 1 165 ? -6.664 -7.136 9.081 1.00 97.44 165 GLU A O 1
ATOM 1282 N N . PHE A 1 166 ? -7.312 -6.082 7.216 1.00 98.00 166 PHE A N 1
ATOM 1283 C CA . PHE A 1 166 ? -6.085 -5.313 7.065 1.00 98.00 166 PHE A CA 1
ATOM 1284 C C . PHE A 1 166 ? -5.839 -4.422 8.281 1.00 98.00 166 PHE A C 1
ATOM 1286 O O . PHE A 1 166 ? -4.773 -4.503 8.887 1.00 98.00 166 PHE A O 1
ATOM 1293 N N . VAL A 1 167 ? -6.814 -3.590 8.669 1.00 98.06 167 VAL A N 1
ATOM 1294 C CA . VAL A 1 167 ? -6.643 -2.641 9.781 1.00 98.06 167 VAL A CA 1
ATOM 1295 C C . VAL A 1 167 ? -6.357 -3.361 11.093 1.00 98.06 167 VAL A C 1
ATOM 1297 O O . VAL A 1 167 ? -5.507 -2.897 11.851 1.00 98.06 167 VAL A O 1
ATOM 1300 N N . LEU A 1 168 ? -7.038 -4.477 11.358 1.00 96.94 168 LEU A N 1
ATOM 1301 C CA . LEU A 1 168 ? -6.893 -5.260 12.588 1.00 96.94 168 LEU A CA 1
ATOM 1302 C C . LEU A 1 168 ? -5.741 -6.273 12.532 1.00 96.94 168 LEU A C 1
ATOM 1304 O O . LEU A 1 168 ? -5.450 -6.922 13.540 1.00 96.94 168 LEU A O 1
ATOM 1308 N N . ARG A 1 169 ? -5.038 -6.355 11.395 1.00 96.06 169 ARG A N 1
ATOM 1309 C CA . ARG A 1 169 ? -3.906 -7.252 11.151 1.00 96.06 169 ARG A CA 1
ATOM 1310 C C . ARG A 1 169 ? -4.279 -8.721 11.396 1.00 96.06 169 ARG A C 1
ATOM 1312 O O . ARG A 1 169 ? -3.624 -9.435 12.166 1.00 96.06 169 ARG A O 1
ATOM 1319 N N . THR A 1 170 ? -5.326 -9.161 10.717 1.00 95.88 170 THR A N 1
ATOM 1320 C CA . THR A 1 170 ? -5.829 -10.539 10.705 1.00 95.88 170 THR A CA 1
ATOM 1321 C C . THR A 1 170 ? -5.680 -11.161 9.305 1.00 95.88 170 THR A C 1
ATOM 1323 O O . THR A 1 170 ? -4.993 -10.586 8.449 1.00 95.88 170 THR A O 1
ATOM 1326 N N . ASP A 1 171 ? -6.127 -12.407 9.139 1.00 96.06 171 ASP A N 1
ATOM 1327 C CA . ASP A 1 171 ? -5.894 -13.221 7.941 1.00 96.06 171 ASP A CA 1
ATOM 1328 C C . ASP A 1 171 ? -7.216 -13.379 7.175 1.00 96.06 171 ASP A C 1
ATOM 1330 O O . ASP A 1 171 ? -8.093 -14.079 7.671 1.00 96.06 171 ASP A O 1
ATOM 1334 N N . PRO A 1 172 ? -7.342 -12.798 5.968 1.00 97.44 172 PRO A N 1
ATOM 1335 C CA . PRO A 1 172 ? -8.596 -12.755 5.214 1.00 97.44 172 PRO A CA 1
ATOM 1336 C C . PRO A 1 172 ? -9.008 -14.103 4.606 1.00 97.44 172 PRO A C 1
ATOM 1338 O O . PRO A 1 172 ? -9.999 -14.183 3.884 1.00 97.44 172 PRO A O 1
ATOM 1341 N N . LEU A 1 173 ? -8.187 -15.145 4.771 1.00 97.31 173 LEU A N 1
ATOM 1342 C CA . LEU A 1 173 ? -8.454 -16.487 4.259 1.00 97.31 173 LEU A CA 1
ATOM 1343 C C . LEU A 1 173 ? -8.780 -17.483 5.381 1.00 97.31 173 LEU A C 1
ATOM 1345 O O . LEU A 1 173 ? -8.926 -18.679 5.106 1.00 97.31 173 LEU A O 1
ATOM 1349 N N . ASN A 1 174 ? -8.827 -17.032 6.637 1.00 96.62 174 ASN A N 1
ATOM 1350 C CA . ASN A 1 174 ? -8.984 -17.879 7.811 1.00 96.62 174 ASN A CA 1
ATOM 1351 C C . ASN A 1 174 ? -9.983 -17.266 8.811 1.00 96.62 174 ASN A C 1
ATOM 1353 O O . ASN A 1 174 ? -9.590 -16.381 9.576 1.00 96.62 174 ASN A O 1
ATOM 1357 N N . PRO A 1 175 ? -11.195 -17.850 8.946 1.00 95.62 175 PRO A N 1
ATOM 1358 C CA . PRO A 1 175 ? -12.271 -17.249 9.724 1.00 95.62 175 PRO A CA 1
ATOM 1359 C C . PRO A 1 175 ? -11.894 -16.933 11.170 1.00 95.62 175 PRO A C 1
ATOM 1361 O O . PRO A 1 175 ? -11.401 -17.791 11.929 1.00 95.62 175 PRO A O 1
ATOM 1364 N N . ILE A 1 176 ? -12.232 -15.724 11.602 1.00 92.19 176 ILE A N 1
ATOM 1365 C CA . ILE A 1 176 ? -12.027 -15.263 12.963 1.00 92.19 176 ILE A CA 1
ATOM 1366 C C . ILE A 1 176 ? -13.106 -15.847 13.881 1.00 92.19 176 ILE A C 1
ATOM 1368 O O . ILE A 1 176 ? -14.273 -15.470 13.891 1.00 92.19 176 ILE A O 1
ATOM 1372 N N . ASN A 1 177 ? -12.680 -16.748 14.766 1.00 84.56 177 ASN A N 1
ATOM 1373 C CA . ASN A 1 177 ? -13.560 -17.403 15.742 1.00 84.56 177 ASN A CA 1
ATOM 1374 C C . ASN A 1 177 ? -13.546 -16.745 17.137 1.00 84.56 177 ASN A C 1
ATOM 1376 O O . ASN A 1 177 ? -14.110 -17.287 18.091 1.00 84.56 177 ASN A O 1
ATOM 1380 N N . ALA A 1 178 ? -12.871 -15.602 17.290 1.00 80.94 178 ALA A N 1
ATOM 1381 C CA . ALA A 1 178 ? -12.707 -14.904 18.563 1.00 80.94 178 ALA A CA 1
ATOM 1382 C C . ALA A 1 178 ? -12.910 -13.386 18.413 1.00 80.94 178 ALA A C 1
ATOM 1384 O O . ALA A 1 178 ? -12.661 -12.838 17.347 1.00 80.94 178 ALA A O 1
ATOM 1385 N N . PRO A 1 179 ? -13.321 -12.668 19.472 1.00 86.00 179 PRO A N 1
ATOM 1386 C CA . PRO A 1 179 ? -13.489 -11.221 19.390 1.00 86.00 179 PRO A CA 1
ATOM 1387 C C . PRO A 1 179 ? -12.170 -10.514 19.052 1.00 86.00 179 PRO A C 1
ATOM 1389 O O . PRO A 1 179 ? -11.188 -10.652 19.783 1.00 86.00 179 PRO A O 1
ATOM 1392 N N . THR A 1 180 ? -12.170 -9.701 17.995 1.00 88.75 180 THR A N 1
ATOM 1393 C CA . THR A 1 180 ? -11.042 -8.822 17.631 1.00 88.75 180 THR A CA 1
ATOM 1394 C C . THR A 1 180 ? -10.852 -7.667 18.619 1.00 88.75 180 THR A C 1
ATOM 1396 O O . THR A 1 180 ? -9.750 -7.144 18.783 1.00 88.75 180 THR A O 1
ATOM 1399 N N . PHE A 1 181 ? -11.917 -7.317 19.342 1.00 93.69 181 PHE A N 1
ATOM 1400 C CA . PHE A 1 181 ? -11.900 -6.385 20.460 1.00 93.69 181 PHE A CA 1
ATOM 1401 C C . PHE A 1 181 ? -12.049 -7.141 21.779 1.00 93.69 181 PHE A C 1
ATOM 1403 O O . PHE A 1 181 ? -13.061 -7.799 22.029 1.00 93.69 181 PHE A O 1
ATOM 1410 N N . GLN A 1 182 ? -11.071 -6.991 22.666 1.00 94.50 182 GLN A N 1
ATOM 1411 C CA . GLN A 1 182 ? -11.192 -7.425 24.052 1.00 94.50 182 GLN A CA 1
ATOM 1412 C C . GLN A 1 182 ? -11.763 -6.286 24.880 1.00 94.50 182 GLN A C 1
ATOM 1414 O O . GLN A 1 182 ? -11.196 -5.197 24.945 1.00 94.50 182 GLN A O 1
ATOM 1419 N N . VAL A 1 183 ? -12.897 -6.543 25.518 1.00 92.38 183 VAL A N 1
ATOM 1420 C CA . VAL A 1 183 ? -13.635 -5.531 26.263 1.00 92.38 183 VAL A CA 1
ATOM 1421 C C . VAL A 1 183 ? -13.681 -5.916 27.733 1.00 92.38 183 VAL A C 1
ATOM 1423 O O . VAL A 1 183 ? -14.040 -7.041 28.079 1.00 92.38 183 VAL A O 1
ATOM 1426 N N . SER A 1 184 ? -13.337 -4.978 28.610 1.00 91.25 184 SER A N 1
ATOM 1427 C CA . SER A 1 184 ? -13.473 -5.154 30.054 1.00 91.25 184 SER A CA 1
ATOM 1428 C C . SER A 1 184 ? -13.980 -3.881 30.720 1.00 91.25 184 SER A C 1
ATOM 1430 O O . SER A 1 184 ? -13.857 -2.779 30.189 1.00 91.25 184 SER A O 1
ATOM 1432 N N . ALA A 1 185 ? -14.591 -4.043 31.886 1.00 87.38 185 ALA A N 1
ATOM 1433 C CA . ALA A 1 185 ? -15.069 -2.948 32.709 1.00 87.38 185 ALA A CA 1
ATOM 1434 C C . ALA A 1 185 ? -14.619 -3.206 34.145 1.00 87.38 185 ALA A C 1
ATOM 1436 O O . ALA A 1 185 ? -14.803 -4.306 34.670 1.00 87.38 185 ALA A O 1
ATOM 1437 N N . SER A 1 186 ? -14.012 -2.205 34.773 1.00 85.12 186 SER A N 1
ATOM 1438 C CA . SER A 1 186 ? -13.555 -2.274 36.155 1.00 85.12 186 SER A CA 1
ATOM 1439 C C . SER A 1 186 ? -13.849 -0.955 36.848 1.00 85.12 186 SER A C 1
ATOM 1441 O O . SER A 1 186 ? -13.416 0.100 36.388 1.00 85.12 186 SER A O 1
ATOM 1443 N N . GLN A 1 187 ? -14.564 -1.029 37.974 1.00 81.88 187 GLN A N 1
ATOM 1444 C CA . GLN A 1 187 ? -15.025 0.138 38.728 1.00 81.88 187 GLN A CA 1
ATOM 1445 C C . GLN A 1 187 ? -15.821 1.094 37.823 1.00 81.88 187 GLN A C 1
ATOM 1447 O O . GLN A 1 187 ? -16.915 0.736 37.394 1.00 81.88 187 GLN A O 1
ATOM 1452 N N . ASP A 1 188 ? -15.239 2.251 37.503 1.00 84.62 188 ASP A N 1
ATOM 1453 C CA . ASP A 1 188 ? -15.828 3.319 36.695 1.00 84.62 188 ASP A CA 1
ATOM 1454 C C . ASP A 1 188 ? -15.168 3.448 35.312 1.00 84.62 188 ASP A C 1
ATOM 1456 O O . ASP A 1 188 ? -15.450 4.400 34.586 1.00 84.62 188 ASP A O 1
ATOM 1460 N N . LEU A 1 189 ? -14.272 2.527 34.936 1.00 87.62 189 LEU A N 1
ATOM 1461 C CA . LEU A 1 189 ? -13.559 2.542 33.660 1.00 87.62 189 LEU A CA 1
ATOM 1462 C C . LEU A 1 189 ? -13.959 1.365 32.778 1.00 87.62 189 LEU A C 1
ATOM 1464 O O . LEU A 1 189 ? -14.031 0.213 33.204 1.00 87.62 189 LEU A O 1
ATOM 1468 N N . PHE A 1 190 ? -14.166 1.689 31.515 1.00 89.31 190 PHE A N 1
ATOM 1469 C CA . PHE A 1 190 ? -14.328 0.767 30.417 1.00 89.31 190 PHE A CA 1
ATOM 1470 C C . PHE A 1 190 ? -13.050 0.761 29.583 1.00 89.31 190 PHE A C 1
ATOM 1472 O O . PHE A 1 190 ? -12.488 1.817 29.270 1.00 89.31 190 PHE A O 1
ATOM 1479 N N . THR A 1 191 ? -12.604 -0.433 29.218 1.00 93.06 191 THR A N 1
ATOM 1480 C CA . THR A 1 191 ? -11.371 -0.653 28.474 1.00 93.06 191 THR A CA 1
ATOM 1481 C C . THR A 1 191 ? -11.654 -1.495 27.242 1.00 93.06 191 THR A C 1
ATOM 1483 O O . THR A 1 191 ? -12.240 -2.574 27.347 1.00 93.06 191 THR A O 1
ATOM 1486 N N . ILE A 1 192 ? -11.187 -1.018 26.089 1.00 95.12 192 ILE A N 1
ATOM 1487 C CA . ILE A 1 192 ? -11.125 -1.794 24.849 1.00 95.12 192 ILE A CA 1
ATOM 1488 C C . ILE A 1 192 ? -9.657 -2.008 24.496 1.00 95.12 192 ILE A C 1
ATOM 1490 O O . ILE A 1 192 ? -8.896 -1.047 24.392 1.00 95.12 192 ILE A O 1
ATOM 1494 N N . THR A 1 193 ? -9.270 -3.255 24.262 1.00 96.44 193 THR A N 1
ATOM 1495 C CA . THR A 1 193 ? -7.963 -3.625 23.719 1.00 96.44 193 THR A CA 1
ATOM 1496 C C . THR A 1 193 ? -8.143 -4.246 22.340 1.00 96.44 193 THR A C 1
ATOM 1498 O O . THR A 1 193 ? -8.981 -5.129 22.169 1.00 96.44 193 THR A O 1
ATOM 1501 N N . TYR A 1 194 ? -7.390 -3.760 21.358 1.00 96.69 194 TYR A N 1
ATOM 1502 C CA . TYR A 1 194 ? -7.479 -4.183 19.960 1.00 96.69 194 TYR A CA 1
ATOM 1503 C C . TYR A 1 194 ? -6.131 -4.022 19.269 1.00 96.69 194 TYR A C 1
ATOM 1505 O O . TYR A 1 194 ? -5.315 -3.202 19.686 1.00 96.69 194 TYR A O 1
ATOM 1513 N N . ARG A 1 195 ? -5.898 -4.797 18.215 1.00 96.69 195 ARG A N 1
ATOM 1514 C CA . ARG A 1 195 ? -4.724 -4.648 17.356 1.00 96.69 195 ARG A CA 1
ATOM 1515 C C . ARG A 1 195 ? -5.026 -3.657 16.234 1.00 96.69 195 ARG A C 1
ATOM 1517 O O . ARG A 1 195 ? -6.153 -3.612 15.749 1.00 96.69 195 ARG A O 1
ATOM 1524 N N . GLN A 1 196 ? -4.034 -2.866 15.834 1.00 97.62 196 GLN A N 1
ATOM 1525 C CA . GLN A 1 196 ? -4.133 -1.996 14.667 1.00 97.62 196 GLN A CA 1
ATOM 1526 C C . GLN A 1 196 ? -2.799 -1.927 13.919 1.00 97.62 196 GLN A C 1
ATOM 1528 O O . GLN A 1 196 ? -1.754 -1.803 14.555 1.00 97.62 196 GLN A O 1
ATOM 1533 N N . VAL A 1 197 ? -2.834 -1.942 12.586 1.00 98.12 197 VAL A N 1
ATOM 1534 C CA . VAL A 1 197 ? -1.672 -1.607 11.743 1.00 98.12 197 VAL A CA 1
ATOM 1535 C C . VAL A 1 197 ? -1.172 -0.188 12.038 1.00 98.12 197 VAL A C 1
ATOM 1537 O O . VAL A 1 197 ? -1.965 0.729 12.284 1.00 98.12 197 VAL A O 1
ATOM 1540 N N . ASN A 1 198 ? 0.152 -0.010 12.014 1.00 97.06 198 ASN A N 1
ATOM 1541 C CA . ASN A 1 198 ? 0.811 1.244 12.388 1.00 97.06 198 ASN A CA 1
ATOM 1542 C C . ASN A 1 198 ? 0.694 2.324 11.292 1.00 97.06 198 ASN A C 1
ATOM 1544 O O . ASN A 1 198 ? 0.273 3.450 11.564 1.00 97.06 198 ASN A O 1
ATOM 1548 N N . ASP A 1 199 ? 0.993 1.977 10.037 1.00 95.50 199 ASP A N 1
ATOM 1549 C CA . ASP A 1 199 ? 1.182 2.935 8.935 1.00 95.50 199 ASP A CA 1
ATOM 1550 C C . ASP A 1 199 ? -0.045 3.112 8.023 1.00 95.50 199 ASP A C 1
ATOM 1552 O O . ASP A 1 199 ? 0.072 3.243 6.800 1.00 95.50 199 ASP A O 1
ATOM 1556 N N . LEU A 1 200 ? -1.250 3.158 8.601 1.00 96.69 200 LEU A N 1
ATOM 1557 C CA . LEU A 1 200 ? -2.511 3.241 7.840 1.00 96.69 200 LEU A CA 1
ATOM 1558 C C . LEU A 1 200 ? -2.553 4.397 6.823 1.00 96.69 200 LEU A C 1
ATOM 1560 O O . LEU A 1 200 ? -3.126 4.253 5.740 1.00 96.69 200 LEU A O 1
ATOM 1564 N N . VAL A 1 201 ? -1.890 5.518 7.124 1.00 94.94 201 VAL A N 1
ATOM 1565 C CA . VAL A 1 201 ? -1.830 6.693 6.239 1.00 94.94 201 VAL A CA 1
ATOM 1566 C C . VAL A 1 201 ? -1.139 6.403 4.904 1.00 94.94 201 VAL A C 1
ATOM 1568 O O . VAL A 1 201 ? -1.513 6.982 3.888 1.00 94.94 201 VAL A O 1
ATOM 1571 N N . LEU A 1 202 ? -0.176 5.472 4.866 1.00 94.31 202 LEU A N 1
ATOM 1572 C CA . LEU A 1 202 ? 0.488 5.068 3.622 1.00 94.31 202 LEU A CA 1
ATOM 1573 C C . LEU A 1 202 ? -0.464 4.356 2.657 1.00 94.31 202 LEU A C 1
ATOM 1575 O O . LEU A 1 202 ? -0.166 4.282 1.465 1.00 94.31 202 LEU A O 1
ATOM 1579 N N . SER A 1 203 ? -1.584 3.858 3.181 1.00 95.44 203 SER A N 1
ATOM 1580 C CA . SER A 1 203 ? -2.650 3.169 2.453 1.00 95.44 203 SER A CA 1
ATOM 1581 C C . SER A 1 203 ? -3.908 4.028 2.319 1.00 95.44 203 SER A C 1
ATOM 1583 O O . SER A 1 203 ? -4.976 3.495 2.041 1.00 95.44 203 SER A O 1
ATOM 1585 N N . SER A 1 204 ? -3.807 5.337 2.577 1.00 95.00 204 SER A N 1
ATOM 1586 C CA . SER A 1 204 ? -4.947 6.260 2.584 1.00 95.00 204 SER A CA 1
ATOM 1587 C C . SER A 1 204 ? -6.079 5.804 3.511 1.00 95.00 204 SER A C 1
ATOM 1589 O O . SER A 1 204 ? -7.247 6.041 3.231 1.00 95.00 204 SER A O 1
ATOM 1591 N N . ILE A 1 205 ? -5.764 5.150 4.633 1.00 96.69 205 ILE A N 1
ATOM 1592 C CA . ILE A 1 205 ? -6.759 4.682 5.603 1.00 96.69 205 ILE A CA 1
ATOM 1593 C C . ILE A 1 205 ? -6.675 5.517 6.876 1.00 96.69 205 ILE A C 1
ATOM 1595 O O . ILE A 1 205 ? -5.595 5.813 7.388 1.00 96.69 205 ILE A O 1
ATOM 1599 N N . ALA A 1 206 ? -7.840 5.880 7.404 1.00 96.12 206 ALA A N 1
ATOM 1600 C CA . ALA A 1 206 ? -7.983 6.553 8.684 1.00 96.12 206 ALA A CA 1
ATOM 1601 C C . ALA A 1 206 ? -8.946 5.790 9.595 1.00 96.12 206 ALA A C 1
ATOM 1603 O O . ALA A 1 206 ? -9.984 5.292 9.149 1.00 96.12 206 ALA A O 1
ATOM 1604 N N . THR A 1 207 ? -8.627 5.756 10.888 1.00 96.38 207 THR A N 1
ATOM 1605 C CA . THR A 1 207 ? -9.518 5.260 11.937 1.00 96.38 207 THR A CA 1
ATOM 1606 C C . THR A 1 207 ? -9.979 6.407 12.825 1.00 96.38 207 THR A C 1
ATOM 1608 O O . THR A 1 207 ? -9.261 7.373 13.081 1.00 96.38 207 THR A O 1
ATOM 1611 N N . SER A 1 208 ? -11.225 6.328 13.273 1.00 95.81 208 SER A N 1
ATOM 1612 C CA . SER A 1 208 ? -11.800 7.263 14.238 1.00 95.81 208 SER A CA 1
ATOM 1613 C C . SER A 1 208 ? -12.774 6.525 15.139 1.00 95.81 208 SER A C 1
ATOM 1615 O O . SER A 1 208 ? -13.311 5.486 14.760 1.00 95.81 208 SER A O 1
ATOM 1617 N N . TRP A 1 209 ? -13.000 7.045 16.338 1.00 95.50 209 TRP A N 1
ATOM 1618 C CA . TRP A 1 209 ? -13.978 6.481 17.257 1.00 95.50 209 TRP A CA 1
ATOM 1619 C C . TRP A 1 209 ? -15.239 7.336 17.255 1.00 95.50 209 TRP A C 1
ATOM 1621 O O . TRP A 1 209 ? -15.178 8.567 17.209 1.00 95.50 209 TRP A O 1
ATOM 1631 N N . GLU A 1 210 ? -16.388 6.675 17.310 1.00 96.12 210 GLU A N 1
ATOM 1632 C CA . GLU A 1 210 ? -17.698 7.312 17.374 1.00 96.12 210 GLU A CA 1
ATOM 1633 C C . GLU A 1 210 ? -18.543 6.655 18.473 1.00 96.12 210 GLU A C 1
ATOM 1635 O O . GLU A 1 210 ? -18.433 5.450 18.723 1.00 96.12 210 GLU A O 1
ATOM 1640 N N . MET A 1 211 ? -19.425 7.437 19.096 1.00 93.75 211 MET A N 1
ATOM 1641 C CA . MET A 1 211 ? -20.413 6.935 20.051 1.00 93.75 211 MET A CA 1
ATOM 1642 C C . MET A 1 211 ? -21.844 7.294 19.661 1.00 93.75 211 MET A C 1
ATOM 1644 O O . MET A 1 211 ? -22.087 8.281 18.967 1.00 93.75 211 MET A O 1
ATOM 1648 N N . SER A 1 212 ? -22.797 6.503 20.140 1.00 94.88 212 SER A N 1
ATOM 1649 C CA . SER A 1 212 ? -24.226 6.695 19.920 1.00 94.88 212 SER A CA 1
ATOM 1650 C C . SER A 1 212 ? -25.027 6.328 21.164 1.00 94.88 212 SER A C 1
ATOM 1652 O O . SER A 1 212 ? -24.700 5.373 21.857 1.00 94.88 212 SER A O 1
ATOM 1654 N N . MET A 1 213 ? -26.114 7.049 21.429 1.00 94.12 213 MET A N 1
ATOM 1655 C CA . MET A 1 213 ? -27.057 6.701 22.502 1.00 94.12 213 MET A CA 1
ATOM 1656 C C . MET A 1 213 ? -28.240 5.860 22.000 1.00 94.12 213 MET A C 1
ATOM 1658 O O . MET A 1 213 ? -28.993 5.323 22.808 1.00 94.12 213 MET A O 1
ATOM 1662 N N . ASP A 1 214 ? -28.426 5.760 20.680 1.00 94.25 214 ASP A N 1
ATOM 1663 C CA . ASP A 1 214 ? -29.637 5.209 20.057 1.00 94.25 214 ASP A CA 1
ATOM 1664 C C . ASP A 1 214 ? -29.367 4.309 18.834 1.00 94.25 214 ASP A C 1
ATOM 1666 O O . ASP A 1 214 ? -30.314 3.877 18.183 1.00 94.25 214 ASP A O 1
ATOM 1670 N N . LEU A 1 215 ? -28.093 4.024 18.524 1.00 95.25 215 LEU A N 1
ATOM 1671 C CA . LEU A 1 215 ? -27.602 3.293 17.341 1.00 95.25 215 LEU A CA 1
ATOM 1672 C C . LEU A 1 215 ? -27.846 3.974 15.983 1.00 95.25 215 LEU A C 1
ATOM 1674 O O . LEU A 1 215 ? -27.423 3.450 14.952 1.00 95.25 215 LEU A O 1
ATOM 1678 N N . THR A 1 216 ? -28.468 5.150 15.959 1.00 95.88 216 THR A N 1
ATOM 1679 C CA . THR A 1 216 ? -28.828 5.869 14.728 1.00 95.88 216 THR A CA 1
ATOM 1680 C C . THR A 1 216 ? -28.016 7.147 14.540 1.00 95.88 216 THR A C 1
ATOM 1682 O O . THR A 1 216 ? -27.546 7.416 13.435 1.00 95.88 216 THR A O 1
ATOM 1685 N N . HIS A 1 217 ? -27.771 7.898 15.614 1.00 95.81 217 HIS A N 1
ATOM 1686 C CA . HIS A 1 217 ? -26.969 9.116 15.602 1.00 95.81 217 HIS A CA 1
ATOM 1687 C C . HIS A 1 217 ? -25.589 8.838 16.191 1.00 95.81 217 HIS A C 1
ATOM 1689 O O . HIS A 1 217 ? -25.480 8.445 17.353 1.00 95.81 217 HIS A O 1
ATOM 1695 N N . TRP A 1 218 ? -24.543 9.061 15.399 1.00 97.06 218 TRP A N 1
ATOM 1696 C CA . TRP A 1 218 ? -23.154 8.805 15.777 1.00 97.06 218 TRP A CA 1
ATOM 1697 C C . TRP A 1 218 ? -22.381 10.120 15.886 1.00 97.06 218 TRP A C 1
ATOM 1699 O O . TRP A 1 218 ? -22.415 10.942 14.970 1.00 97.06 218 TRP A O 1
ATOM 1709 N N . LEU A 1 219 ? -21.704 10.322 17.016 1.00 95.62 219 LEU A N 1
ATOM 1710 C CA . LEU A 1 219 ? -20.902 11.508 17.305 1.00 95.62 219 LEU A CA 1
ATOM 1711 C C . LEU A 1 219 ? -19.417 11.136 17.393 1.00 95.62 219 LEU A C 1
ATOM 1713 O O . LEU A 1 219 ? -19.099 10.131 18.034 1.00 95.62 219 LEU A O 1
ATOM 1717 N N . PRO A 1 220 ? -18.508 11.940 16.808 1.00 96.00 220 PRO A N 1
ATOM 1718 C CA . PRO A 1 220 ? -17.072 11.732 16.952 1.00 96.00 220 PRO A CA 1
ATOM 1719 C C . PRO A 1 220 ? -16.635 11.783 18.413 1.00 96.00 220 PRO A C 1
ATOM 1721 O O . PRO A 1 220 ? -17.165 12.560 19.211 1.00 96.00 220 PRO A O 1
ATOM 1724 N N . MET A 1 221 ? -15.615 11.002 18.744 1.00 91.81 221 MET A N 1
ATOM 1725 C CA . MET A 1 221 ? -15.022 10.977 20.073 1.00 91.81 221 MET A CA 1
ATOM 1726 C C . MET A 1 221 ? -13.503 10.805 20.002 1.00 91.81 221 MET A C 1
ATOM 1728 O O . MET A 1 221 ? -12.971 10.186 19.085 1.00 91.81 221 MET A O 1
ATOM 1732 N N . ASN A 1 222 ? -12.812 11.345 21.006 1.00 90.19 222 ASN A N 1
ATOM 1733 C CA . ASN A 1 222 ? -11.352 11.331 21.106 1.00 90.19 222 ASN A CA 1
ATOM 1734 C C . ASN A 1 222 ? -10.946 10.615 22.393 1.00 90.19 222 ASN A C 1
ATOM 1736 O O . ASN A 1 222 ? -10.671 11.270 23.403 1.00 90.19 222 ASN A O 1
ATOM 1740 N N . PRO A 1 223 ? -10.998 9.277 22.406 1.00 90.31 223 PRO A N 1
ATOM 1741 C CA . PRO A 1 223 ? -10.658 8.542 23.600 1.00 90.31 223 PRO A CA 1
ATOM 1742 C C . PRO A 1 223 ? -9.149 8.589 23.854 1.00 90.31 223 PRO A C 1
ATOM 1744 O O . PRO A 1 223 ? -8.352 8.763 22.932 1.00 90.31 223 PRO A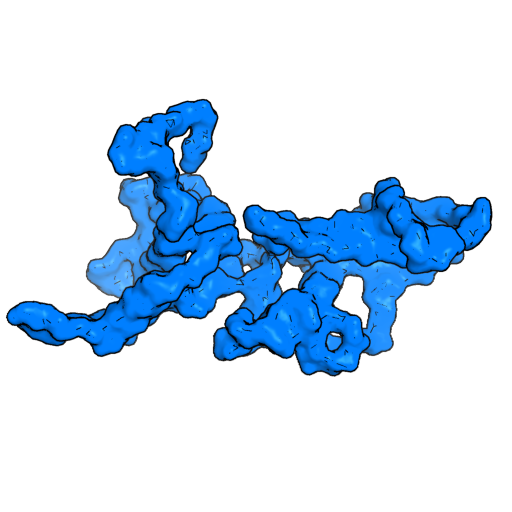 O 1
ATOM 1747 N N . ASN A 1 224 ? -8.749 8.383 25.108 1.00 90.75 224 ASN A N 1
ATOM 1748 C CA . ASN A 1 224 ? -7.344 8.159 25.418 1.00 90.75 224 ASN A CA 1
ATOM 1749 C C . ASN A 1 224 ? -6.944 6.761 24.928 1.00 90.75 224 ASN A C 1
ATOM 1751 O O . ASN A 1 224 ? -7.481 5.765 25.418 1.00 90.75 224 ASN A O 1
ATOM 1755 N N . ILE A 1 225 ? -6.032 6.701 23.958 1.00 95.31 225 ILE A N 1
ATOM 1756 C CA . ILE A 1 225 ? -5.518 5.462 23.371 1.00 95.31 225 ILE A CA 1
ATOM 1757 C C . ILE A 1 225 ? -4.027 5.382 23.677 1.00 95.31 225 ILE A C 1
ATOM 1759 O O . ILE A 1 225 ? -3.275 6.320 23.417 1.00 95.31 225 ILE A O 1
ATOM 1763 N N . THR A 1 226 ? -3.603 4.250 24.226 1.00 96.88 226 THR A N 1
ATOM 1764 C CA . THR A 1 226 ? -2.213 3.994 24.611 1.00 96.88 226 THR A CA 1
ATOM 1765 C C . THR A 1 226 ? -1.728 2.688 23.984 1.00 96.88 226 THR A C 1
ATOM 1767 O O . THR A 1 226 ? -2.485 1.715 23.979 1.00 96.88 226 THR A O 1
ATOM 1770 N N . PRO A 1 227 ? -0.498 2.627 23.448 1.00 97.44 227 PRO A N 1
ATOM 1771 C CA . PRO A 1 227 ? 0.086 1.367 23.001 1.00 97.44 227 PRO A CA 1
ATOM 1772 C C . PRO A 1 227 ? 0.380 0.468 24.207 1.00 97.44 227 PRO A C 1
ATOM 1774 O O . PRO A 1 227 ? 0.861 0.945 25.237 1.00 97.44 227 PRO A O 1
ATOM 1777 N N . VAL A 1 228 ? 0.086 -0.829 24.091 1.00 97.25 228 VAL A N 1
ATOM 1778 C CA . VAL A 1 228 ? 0.349 -1.824 25.149 1.00 97.25 228 VAL A CA 1
ATOM 1779 C C . VAL A 1 228 ? 1.293 -2.942 24.718 1.00 97.25 228 VAL A C 1
ATOM 1781 O O . VAL A 1 228 ? 1.962 -3.512 25.578 1.00 97.25 228 VAL A O 1
ATOM 1784 N N . ALA A 1 229 ? 1.388 -3.233 23.420 1.00 97.38 229 ALA A N 1
ATOM 1785 C CA . ALA A 1 229 ? 2.385 -4.141 22.864 1.00 97.38 229 ALA A CA 1
ATOM 1786 C C . ALA A 1 229 ? 2.708 -3.754 21.417 1.00 97.38 229 ALA A C 1
ATOM 1788 O O . ALA A 1 229 ? 1.794 -3.479 20.644 1.00 97.38 229 ALA A O 1
ATOM 1789 N N . ASP A 1 230 ? 3.995 -3.744 21.084 1.00 95.75 230 ASP A N 1
ATOM 1790 C CA . ASP A 1 230 ? 4.502 -3.589 19.720 1.00 95.75 230 ASP A CA 1
ATOM 1791 C C . ASP A 1 230 ? 4.676 -4.979 19.093 1.00 95.75 230 ASP A C 1
ATOM 1793 O O . ASP A 1 230 ? 5.239 -5.883 19.720 1.00 95.75 230 ASP A O 1
ATOM 1797 N N . GLU A 1 231 ? 4.153 -5.152 17.885 1.00 94.69 231 GLU A N 1
ATOM 1798 C CA . GLU A 1 231 ? 4.149 -6.407 17.133 1.00 94.69 231 GLU A CA 1
ATOM 1799 C C . GLU A 1 231 ? 4.873 -6.261 15.781 1.00 94.69 231 GLU A C 1
ATOM 1801 O O . GLU A 1 231 ? 4.775 -7.143 14.926 1.00 94.69 231 GLU A O 1
ATOM 1806 N N . GLY A 1 232 ? 5.626 -5.169 15.589 1.00 95.19 232 GLY A N 1
ATOM 1807 C CA . GLY A 1 232 ? 6.322 -4.833 14.350 1.00 95.19 232 GLY A CA 1
ATOM 1808 C C . GLY A 1 232 ? 5.456 -3.961 13.448 1.00 95.19 232 GLY A C 1
ATOM 1809 O O . GLY A 1 232 ? 5.457 -2.740 13.573 1.00 95.19 232 GLY A O 1
ATOM 1810 N N . ASP A 1 233 ? 4.691 -4.589 12.553 1.00 96.06 233 ASP A N 1
ATOM 1811 C CA . ASP A 1 233 ? 3.835 -3.886 11.582 1.00 96.06 233 ASP A CA 1
ATOM 1812 C C . ASP A 1 233 ? 2.482 -3.410 12.146 1.00 96.06 233 ASP A C 1
ATOM 1814 O O . ASP A 1 233 ? 1.736 -2.650 11.514 1.00 96.06 233 ASP A O 1
ATOM 1818 N N . ALA A 1 234 ? 2.183 -3.829 13.371 1.00 97.56 234 ALA A N 1
ATOM 1819 C CA . ALA A 1 234 ? 0.984 -3.493 14.106 1.00 97.56 234 ALA A CA 1
ATOM 1820 C C . ALA A 1 234 ? 1.294 -3.279 15.588 1.00 97.56 234 ALA A C 1
ATOM 1822 O O . ALA A 1 234 ? 2.313 -3.719 16.118 1.00 97.56 234 ALA A O 1
ATOM 1823 N N . THR A 1 235 ? 0.364 -2.624 16.269 1.00 97.88 235 THR A N 1
ATOM 1824 C CA . THR A 1 235 ? 0.420 -2.370 17.703 1.00 97.88 235 THR A CA 1
ATOM 1825 C C . THR A 1 235 ? -0.884 -2.829 18.338 1.00 97.88 235 THR A C 1
ATOM 1827 O O . THR A 1 235 ? -1.974 -2.490 17.870 1.00 97.88 235 THR A O 1
ATOM 1830 N N . THR A 1 236 ? -0.798 -3.553 19.454 1.00 97.81 236 THR A N 1
ATOM 1831 C CA . THR A 1 236 ? -1.950 -3.703 20.344 1.00 97.81 236 THR A CA 1
ATOM 1832 C C . THR A 1 236 ? -2.143 -2.391 21.104 1.00 97.81 236 THR A C 1
ATOM 1834 O O . THR A 1 236 ? -1.270 -1.940 21.852 1.00 97.81 236 THR A O 1
ATOM 1837 N N . LEU A 1 237 ? -3.309 -1.782 20.925 1.00 97.69 237 LEU A N 1
ATOM 1838 C CA . LEU A 1 237 ? -3.734 -0.524 21.517 1.00 97.69 237 LEU A CA 1
ATOM 1839 C C . LEU A 1 237 ? -4.751 -0.774 22.628 1.00 97.69 237 LEU A C 1
ATOM 1841 O O . LEU A 1 237 ? -5.575 -1.688 22.565 1.00 97.69 237 LEU A O 1
ATOM 1845 N N . ARG A 1 238 ? -4.723 0.083 23.646 1.00 96.75 238 ARG A N 1
ATOM 1846 C CA . ARG A 1 238 ? -5.706 0.116 24.724 1.00 96.75 238 ARG A CA 1
ATOM 1847 C C . ARG A 1 238 ? -6.364 1.480 24.795 1.00 96.75 238 ARG A C 1
ATOM 1849 O O . ARG A 1 238 ? -5.705 2.493 25.024 1.00 96.75 238 ARG A O 1
ATOM 1856 N N . LEU A 1 239 ? -7.676 1.464 24.639 1.00 94.56 239 LEU A N 1
ATOM 1857 C CA . LEU A 1 239 ? -8.583 2.579 24.825 1.00 94.56 239 LEU A CA 1
ATOM 1858 C C . LEU A 1 239 ? -9.168 2.513 26.235 1.00 94.56 239 LEU A C 1
ATOM 1860 O O . LEU A 1 239 ? -9.675 1.467 26.636 1.00 94.56 239 LEU A O 1
ATOM 1864 N N . GLU A 1 240 ? -9.144 3.628 26.965 1.00 91.75 240 GLU A N 1
ATOM 1865 C CA . GLU A 1 240 ? -9.740 3.739 28.304 1.00 91.75 240 GLU A CA 1
ATOM 1866 C C . GLU A 1 240 ? -10.699 4.924 28.373 1.00 91.75 240 GLU A C 1
ATOM 1868 O O . GLU A 1 240 ? -10.342 6.046 27.994 1.00 91.75 240 GLU A O 1
ATOM 1873 N N . GLN A 1 241 ? -11.916 4.684 28.863 1.00 88.38 241 GLN A N 1
ATOM 1874 C CA . GLN A 1 241 ? -12.954 5.704 29.003 1.0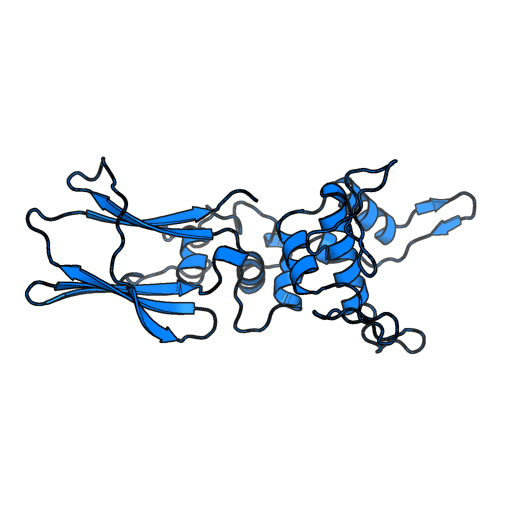0 88.38 241 GLN A CA 1
ATOM 1875 C C . GLN A 1 241 ? -13.810 5.483 30.253 1.00 88.38 241 GLN A C 1
ATOM 1877 O O . GLN A 1 241 ? -14.042 4.336 30.633 1.00 88.38 241 GLN A O 1
ATOM 1882 N N . PRO A 1 242 ? -14.309 6.551 30.900 1.00 87.38 242 PRO A N 1
ATOM 1883 C CA . PRO A 1 242 ? -15.267 6.409 31.987 1.00 87.38 242 PRO A CA 1
ATOM 1884 C C . PRO A 1 242 ? -16.549 5.708 31.524 1.00 87.38 242 PRO A C 1
ATOM 1886 O O . PRO A 1 242 ? -17.054 5.977 30.431 1.00 87.38 242 PRO A O 1
ATOM 1889 N N . ILE A 1 243 ? -17.111 4.848 32.370 1.00 81.12 243 ILE A N 1
ATOM 1890 C CA . ILE A 1 243 ? -18.415 4.229 32.128 1.00 81.12 243 ILE A CA 1
ATOM 1891 C C . ILE A 1 243 ? -19.487 5.316 32.261 1.00 81.12 243 ILE A C 1
ATOM 1893 O O . ILE A 1 243 ? -19.767 5.820 33.348 1.00 81.12 243 ILE A O 1
ATOM 1897 N N . GLY A 1 244 ? -20.075 5.700 31.128 1.00 74.44 244 GLY A N 1
ATOM 1898 C CA . GLY A 1 244 ? -21.137 6.700 31.070 1.00 74.44 244 GLY A CA 1
ATOM 1899 C C . GLY A 1 244 ? -22.473 6.192 31.620 1.00 74.44 244 GLY A C 1
ATOM 1900 O O . GLY A 1 244 ? -22.818 5.018 31.484 1.00 74.44 244 GLY A O 1
ATOM 1901 N N . THR A 1 245 ? -23.257 7.105 32.202 1.00 76.06 245 THR A N 1
ATOM 1902 C CA . THR A 1 245 ? -24.694 6.913 32.449 1.00 76.06 245 THR A CA 1
ATOM 1903 C C . THR A 1 245 ? -25.469 8.022 31.720 1.00 76.06 245 THR A C 1
ATOM 1905 O O . THR A 1 245 ? -25.214 9.198 31.988 1.00 76.06 245 THR A O 1
ATOM 1908 N N . PRO A 1 246 ? -26.379 7.704 30.774 1.00 82.56 246 PRO A N 1
ATOM 1909 C CA . PRO A 1 246 ? -26.831 6.370 30.357 1.00 82.56 246 PRO A CA 1
ATOM 1910 C C . PRO A 1 246 ? -25.753 5.576 29.588 1.00 82.56 246 PRO A C 1
ATOM 1912 O O . PRO A 1 246 ? -24.773 6.172 29.143 1.00 82.56 246 PRO A O 1
ATOM 1915 N N . PRO A 1 247 ? -25.934 4.253 29.403 1.00 84.44 247 PRO A N 1
ATOM 1916 C CA . PRO A 1 247 ? -25.076 3.457 28.528 1.00 84.44 247 PRO A CA 1
ATOM 1917 C C . PRO A 1 247 ? -25.064 4.011 27.098 1.00 84.44 247 PRO A C 1
ATOM 1919 O O . PRO A 1 247 ? -26.089 4.486 26.610 1.00 84.44 247 PRO A O 1
ATOM 1922 N N . ALA A 1 248 ? -23.921 3.896 26.429 1.00 88.69 248 ALA A N 1
ATOM 1923 C CA . ALA A 1 248 ? -23.725 4.310 25.045 1.00 88.69 248 ALA A CA 1
ATOM 1924 C C . ALA A 1 248 ? -23.182 3.142 24.212 1.00 88.69 248 ALA A C 1
ATOM 1926 O O . ALA A 1 248 ? -22.511 2.250 24.733 1.00 88.69 248 ALA A O 1
ATOM 1927 N N . PHE A 1 249 ? -23.446 3.175 22.914 1.00 91.75 249 PHE A N 1
ATOM 1928 C CA . PHE A 1 249 ? -22.855 2.316 21.896 1.00 91.75 249 PHE A CA 1
ATOM 1929 C C . PHE A 1 249 ? -21.626 2.987 21.303 1.00 91.75 249 PHE A C 1
ATOM 1931 O O . PHE A 1 249 ? -21.560 4.210 21.218 1.00 91.75 249 PHE A O 1
ATOM 1938 N N . TRP A 1 250 ? -20.651 2.176 20.912 1.00 91.75 250 TRP A N 1
ATOM 1939 C CA . TRP A 1 250 ? -19.337 2.629 20.478 1.00 91.75 250 TRP A CA 1
ATOM 1940 C C . TRP A 1 250 ? -18.953 1.869 19.224 1.00 91.75 250 TRP A C 1
ATOM 1942 O O . TRP A 1 250 ? -19.260 0.682 19.104 1.00 91.75 250 TRP A O 1
ATOM 1952 N N . ARG A 1 251 ? -18.274 2.544 18.301 1.00 93.44 251 ARG A N 1
ATOM 1953 C CA . ARG A 1 251 ? -17.680 1.895 17.137 1.00 93.44 251 ARG A CA 1
ATOM 1954 C C . ARG A 1 251 ? -16.371 2.556 16.756 1.00 93.44 251 ARG A C 1
ATOM 1956 O O . ARG A 1 251 ? -16.212 3.770 16.900 1.00 93.44 251 ARG A O 1
ATOM 1963 N N . MET A 1 252 ? -15.479 1.748 16.206 1.00 95.12 252 MET A N 1
ATOM 1964 C CA . MET A 1 252 ? -14.375 2.241 15.404 1.00 95.12 252 MET A CA 1
ATOM 1965 C C . MET A 1 252 ? -14.868 2.371 13.966 1.00 95.12 252 MET A C 1
ATOM 1967 O O . MET A 1 252 ? -15.380 1.418 13.383 1.00 95.12 252 MET A O 1
ATOM 1971 N N . ARG A 1 253 ? -14.736 3.561 13.399 1.00 95.56 253 ARG A N 1
ATOM 1972 C CA . ARG A 1 253 ? -14.991 3.827 11.993 1.00 95.56 253 ARG A CA 1
ATOM 1973 C C . ARG A 1 253 ? -13.673 3.787 11.239 1.00 95.56 253 ARG A C 1
ATOM 1975 O O . ARG A 1 253 ? -12.784 4.592 11.513 1.00 95.56 253 ARG A O 1
ATOM 1982 N N . ILE A 1 254 ? -13.594 2.896 10.260 1.00 96.38 254 ILE A N 1
ATOM 1983 C CA . ILE A 1 254 ? -12.500 2.815 9.294 1.00 96.38 254 ILE A CA 1
ATOM 1984 C C . ILE A 1 254 ? -12.951 3.536 8.023 1.00 96.38 254 ILE A C 1
ATOM 1986 O O . ILE A 1 254 ? -14.074 3.344 7.561 1.00 96.38 254 ILE A O 1
ATOM 1990 N N . THR A 1 255 ? -12.110 4.414 7.484 1.00 95.00 255 THR A N 1
ATOM 1991 C CA . THR A 1 255 ? -12.396 5.163 6.255 1.00 95.00 255 THR A CA 1
ATOM 1992 C C . THR A 1 255 ? -11.218 5.043 5.303 1.00 95.00 255 THR A C 1
ATOM 1994 O O . THR A 1 255 ? -10.106 5.421 5.662 1.00 95.00 255 THR A O 1
ATOM 1997 N N . HIS A 1 256 ? -11.474 4.562 4.088 1.00 93.88 256 HIS A N 1
ATOM 1998 C CA . HIS A 1 256 ? -10.545 4.692 2.971 1.00 93.88 256 HIS A CA 1
ATOM 1999 C C . HIS A 1 256 ? -10.741 6.073 2.332 1.00 93.88 256 HIS A C 1
ATOM 2001 O O . HIS A 1 256 ? -11.838 6.425 1.888 1.00 93.88 256 HIS A O 1
ATOM 2007 N N . LEU A 1 257 ? -9.697 6.889 2.380 1.00 90.50 257 LEU A N 1
ATOM 2008 C CA . LEU A 1 257 ? -9.663 8.252 1.879 1.00 90.50 257 LEU A CA 1
ATOM 2009 C C . LEU A 1 257 ? -9.422 8.234 0.364 1.00 90.50 257 LEU A C 1
ATOM 2011 O O . LEU A 1 257 ? -8.684 7.380 -0.130 1.00 90.50 257 LEU A O 1
ATOM 2015 N N . PRO A 1 258 ? -10.025 9.168 -0.388 1.00 77.25 258 PRO A N 1
ATOM 2016 C CA . PRO A 1 258 ? -9.660 9.346 -1.783 1.00 77.25 258 PRO A CA 1
ATOM 2017 C C . PRO A 1 258 ? -8.177 9.757 -1.896 1.00 77.25 258 PRO A C 1
ATOM 2019 O O . PRO A 1 258 ? -7.657 10.382 -0.965 1.00 77.25 258 PRO A O 1
ATOM 2022 N N . PRO A 1 259 ? -7.514 9.407 -3.011 1.00 61.78 259 PRO A N 1
ATOM 2023 C CA . PRO A 1 259 ? -6.148 9.838 -3.305 1.00 61.78 259 PRO A CA 1
ATOM 2024 C C . PRO A 1 259 ? -6.022 11.358 -3.489 1.00 61.78 259 PRO A C 1
ATOM 2026 O O . PRO A 1 259 ? -7.045 12.026 -3.780 1.00 61.78 259 PRO A O 1
#

Radius of gyration: 23.13 Å; chains: 1; bounding box: 58×45×80 Å

InterPro domains:
  IPR007346 Endonuclease I [PF04231] (14-115)
  IPR007346 Endonuclease I [PTHR33607] (13-124)
  IPR044925 His-Me finger superfamily [SSF54060] (14-115)

Foldseek 3Di:
DDDPDWDADPVHRQKTDDPPDTDHHLQCLLVVLLVLLLCQVVQCPPDPPGDRADADCDADPVNNHDDHLVSSLLSNLQHAADPVNVVVQVCQQVWDQDPVGTHHPNDGSVCNVQVLVSCCPPPDPLADELSNLLVVQDDSVCRPVCCCSNQQHQNCPQNDGNVNCQFQVHHSNDHDPDDQWDWDDDDFKIKIKHKGFDPHVSHQKDKFKWKAPPVPDTDTDDFDKDFDDDPRRMTTIMTMDTQDPPHMDMDIDMDRHRD

Sequence (259 aa):
MSSGNATHNSISPENSSDSDSWEPAGQDKGIVARACFYMAVRYDGSDANTTDLTLDEIPSSASNRMGVLSVLLNWNRHYPPLAGEQARNQSIFQGVLTATGFYGQHNRNPFVDYPQLADAAFLESDVLTWAKWQVMFFAIDQLDVDHVSGLTSDPDEDGFENLIEFVLRTDPLNPINAPTFQVSASQDLFTITYRQVNDLVLSSIATSWEMSMDLTHWLPMNPNITPVADEGDATTLRLEQPIGTPPAFWRMRITHLPP

Organism: NCBI:txid595692